Protein AF-B4J1L2-F1 (afdb_monomer_lite)

Foldseek 3Di:
DDDPVVLVVQLVVQLLLQLLLQWAKDWDWDWDFDPDPPDGFIKIWIWIATFDDPVSNVVSNVLSVLLSVLVVVQVVQLVVVVVVVVVVVVVVVVVCVVPVDDDPDPPPDPPSVVSRPVVSNCVSVVVSVVSSVVSNCVNLVVQCVVCVVPDPDSVVSVVVSVVNSVVLSVLVVVLVVDDDDPSVVVNNPGGDDIDTDTDRPPDDDD

Sequence (206 aa):
MIPKFAYILLFLGLSVCHICAHLRPIIEAKVSIIPISLQLSRKLNISVGYEYHQTMLWVAIVNSMLMVFGFWRCQHEADKALHQKHNIGANKKLTAAAAKVKPICQSKTPSSWQLFPLRYFVLCAVPWLTTLLLNLILNYSQLNMVLGHFCTSPWEVLALYGRVQMLYLQRLLASIAAPSSGTFKSIFAAHTGQFTFENNLLVGED

Radius of gyration: 27.54 Å; chains: 1; bounding box: 67×44×87 Å

pLDDT: mean 71.75, std 16.18, range [36.66, 92.94]

Secondary structure (DSSP, 8-state):
---HHHHHHHHHHHHHHHHHHHPEEEEEEEEEEEEETTEEEEEEEEEEEEE--HHHHHHHHHHHHHHHHHHHHHHHHHHHHHHHHHHHHHHHHHHHHHS---------PPPTTTTS-HHHHHHHHHHHHHHHHHHHHHHHHHHHHHHTTT-SSHHHHHHHHHHHHHHHHHHHHHHHHS-SSSHHHHHSSS----EEEEEE------

Organism: Drosophila grimshawi (NCBI:txid7222)

Structure (mmCIF, N/CA/C/O backbone):
data_AF-B4J1L2-F1
#
_entry.id   AF-B4J1L2-F1
#
loop_
_atom_site.group_PDB
_atom_site.id
_atom_site.type_symbol
_atom_site.label_atom_id
_atom_site.label_alt_id
_atom_site.label_comp_id
_atom_site.label_asym_id
_atom_site.label_entity_id
_atom_site.label_seq_id
_atom_site.pdbx_PDB_ins_code
_atom_site.Cartn_x
_atom_site.Cartn_y
_atom_site.Cartn_z
_atom_site.occupancy
_atom_site.B_iso_or_equiv
_atom_site.auth_seq_id
_atom_site.auth_comp_id
_atom_site.auth_asym_id
_atom_site.auth_atom_id
_atom_site.pdbx_PDB_model_num
ATOM 1 N N . MET A 1 1 ? 17.846 -5.212 -15.492 1.00 61.59 1 MET A N 1
ATOM 2 C CA . MET A 1 1 ? 16.507 -5.797 -15.703 1.00 61.59 1 MET A CA 1
ATOM 3 C C . MET A 1 1 ? 16.033 -6.427 -14.404 1.00 61.59 1 MET A C 1
ATOM 5 O O . MET A 1 1 ? 16.780 -7.217 -13.837 1.00 61.59 1 MET A O 1
ATOM 9 N N . ILE A 1 2 ? 14.848 -6.068 -13.911 1.00 71.69 2 ILE A N 1
ATOM 10 C CA . ILE A 1 2 ? 14.252 -6.715 -12.732 1.00 71.69 2 ILE A CA 1
ATOM 11 C C . ILE A 1 2 ? 13.827 -8.147 -13.120 1.00 71.69 2 ILE A C 1
ATOM 13 O O . ILE A 1 2 ? 13.228 -8.324 -14.187 1.00 71.69 2 ILE A O 1
ATOM 17 N N . PRO A 1 3 ? 14.140 -9.186 -12.320 1.00 83.25 3 PRO A N 1
ATOM 18 C CA . PRO A 1 3 ? 13.723 -10.551 -12.628 1.00 83.25 3 PRO A CA 1
ATOM 19 C C . PRO A 1 3 ? 12.195 -10.668 -12.574 1.00 83.25 3 PRO A C 1
ATOM 21 O O . PRO A 1 3 ? 11.549 -10.058 -11.726 1.00 83.25 3 PRO A O 1
ATOM 24 N N . LYS A 1 4 ? 11.602 -11.500 -13.440 1.00 83.94 4 LYS A N 1
ATOM 25 C CA . LYS A 1 4 ? 10.136 -11.693 -13.515 1.00 83.94 4 LYS A CA 1
ATOM 26 C C . LYS A 1 4 ? 9.512 -12.022 -12.150 1.00 83.94 4 LYS A C 1
ATOM 28 O O . LYS A 1 4 ? 8.444 -11.520 -11.824 1.00 83.94 4 LYS A O 1
ATOM 33 N N . PHE A 1 5 ? 10.220 -12.798 -11.330 1.00 86.75 5 PHE A N 1
ATOM 34 C CA . PHE A 1 5 ? 9.801 -13.145 -9.972 1.00 86.75 5 PHE A CA 1
ATOM 35 C C . PHE A 1 5 ? 9.696 -11.932 -9.033 1.00 86.75 5 PHE A C 1
ATOM 37 O O . PHE A 1 5 ? 8.782 -11.862 -8.217 1.00 86.75 5 PHE A O 1
ATOM 44 N N . ALA A 1 6 ? 10.566 -10.930 -9.183 1.00 86.75 6 ALA A N 1
ATOM 45 C CA . ALA A 1 6 ? 10.505 -9.727 -8.358 1.00 86.75 6 ALA A CA 1
ATOM 46 C C . ALA A 1 6 ? 9.255 -8.880 -8.648 1.00 86.75 6 ALA A C 1
ATOM 48 O O . ALA A 1 6 ? 8.746 -8.247 -7.732 1.00 86.75 6 ALA A O 1
ATOM 49 N N . TYR A 1 7 ? 8.698 -8.919 -9.865 1.00 87.00 7 TYR A N 1
ATOM 50 C CA . TYR A 1 7 ? 7.405 -8.279 -10.147 1.00 87.00 7 TYR A CA 1
ATOM 51 C C . TYR A 1 7 ? 6.240 -8.969 -9.440 1.00 87.00 7 TYR A C 1
ATOM 53 O O . TYR A 1 7 ? 5.317 -8.295 -8.992 1.00 87.00 7 TYR A O 1
ATOM 61 N N . ILE A 1 8 ? 6.293 -10.297 -9.310 1.00 88.31 8 ILE A N 1
ATOM 62 C CA . ILE A 1 8 ? 5.281 -11.070 -8.583 1.00 88.31 8 ILE A CA 1
ATOM 63 C C . ILE A 1 8 ? 5.350 -10.734 -7.091 1.00 88.31 8 ILE A C 1
ATOM 65 O O . ILE A 1 8 ? 4.326 -10.434 -6.483 1.00 88.31 8 ILE A O 1
ATOM 69 N N . LEU A 1 9 ? 6.555 -10.709 -6.513 1.00 89.50 9 LEU A N 1
ATOM 70 C CA . LEU A 1 9 ? 6.747 -10.296 -5.120 1.00 89.50 9 LEU A CA 1
ATOM 71 C C . LEU A 1 9 ? 6.319 -8.844 -4.882 1.00 89.50 9 LEU A C 1
ATOM 73 O O . LEU A 1 9 ? 5.662 -8.558 -3.883 1.00 89.50 9 LEU A O 1
ATOM 77 N N . LEU A 1 10 ? 6.644 -7.938 -5.808 1.00 89.12 10 LEU A N 1
ATOM 78 C CA . LEU A 1 10 ? 6.222 -6.541 -5.747 1.00 89.12 10 LEU A CA 1
ATOM 79 C C . LEU A 1 10 ? 4.694 -6.431 -5.781 1.00 89.12 10 LEU A C 1
ATOM 81 O O . LEU A 1 10 ? 4.113 -5.744 -4.949 1.00 89.12 10 LEU A O 1
ATOM 85 N N . PHE A 1 11 ? 4.040 -7.141 -6.700 1.00 91.81 11 PHE A N 1
ATOM 86 C CA . PHE A 1 11 ? 2.584 -7.178 -6.793 1.00 91.81 11 PHE A CA 1
ATOM 87 C C . PHE A 1 11 ? 1.937 -7.683 -5.498 1.00 91.81 11 PHE A C 1
ATOM 89 O O . PHE A 1 11 ? 0.998 -7.061 -4.997 1.00 91.81 11 PHE A O 1
ATOM 96 N N . LEU A 1 12 ? 2.453 -8.782 -4.940 1.00 89.75 12 LEU A N 1
ATOM 97 C CA . LEU A 1 12 ? 1.968 -9.355 -3.685 1.00 89.75 12 LEU A CA 1
ATOM 98 C C . LEU A 1 12 ? 2.134 -8.370 -2.524 1.00 89.75 12 LEU A C 1
ATOM 100 O O . LEU A 1 12 ? 1.169 -8.105 -1.811 1.00 89.75 12 LEU A O 1
ATOM 104 N N . GLY A 1 13 ? 3.322 -7.782 -2.367 1.00 88.94 13 GLY A N 1
ATOM 105 C CA . GLY A 1 13 ? 3.597 -6.810 -1.307 1.00 88.94 13 GLY A CA 1
ATOM 106 C C . GLY A 1 13 ? 2.720 -5.560 -1.405 1.00 88.94 13 GLY A C 1
ATOM 107 O O . GLY A 1 13 ? 2.138 -5.139 -0.404 1.00 88.94 13 GLY A O 1
ATOM 108 N N . LEU A 1 14 ? 2.562 -5.007 -2.612 1.00 90.06 14 LEU A N 1
ATOM 109 C CA . LEU A 1 14 ? 1.689 -3.855 -2.859 1.00 90.06 14 LEU A CA 1
ATOM 110 C C . LEU A 1 14 ? 0.227 -4.184 -2.553 1.00 90.06 14 LEU A C 1
ATOM 112 O O . LEU A 1 14 ? -0.440 -3.400 -1.882 1.00 90.06 14 LEU A O 1
ATOM 116 N N . SER A 1 15 ? -0.249 -5.355 -2.981 1.00 88.88 15 SER A N 1
ATOM 117 C CA . SER A 1 15 ? -1.632 -5.782 -2.749 1.00 88.88 15 SER A CA 1
ATOM 118 C C . SER A 1 15 ? -1.915 -5.960 -1.263 1.00 88.88 15 SER A C 1
ATOM 120 O O . SER A 1 15 ? -2.914 -5.452 -0.766 1.00 88.88 15 SER A O 1
ATOM 122 N N . VAL A 1 16 ? -1.017 -6.623 -0.530 1.00 87.56 16 VAL A N 1
ATOM 123 C CA . VAL A 1 16 ? -1.149 -6.819 0.920 1.00 87.56 16 VAL A CA 1
ATOM 124 C C . VAL A 1 16 ? -1.159 -5.479 1.656 1.00 87.56 16 VAL A C 1
ATOM 126 O O . VAL A 1 16 ? -2.038 -5.242 2.480 1.00 87.56 16 VAL A O 1
ATOM 129 N N . CYS A 1 17 ? -0.233 -4.575 1.326 1.00 87.88 17 CYS A N 1
ATOM 130 C CA . CYS A 1 17 ? -0.178 -3.244 1.928 1.00 87.88 17 CYS A CA 1
ATOM 131 C C . CYS A 1 17 ? -1.463 -2.440 1.660 1.00 87.88 17 CYS A C 1
ATOM 133 O O . CYS A 1 17 ? -2.016 -1.824 2.572 1.00 87.88 17 CYS A O 1
ATOM 135 N N . HIS A 1 18 ? -1.975 -2.498 0.429 1.00 89.31 18 HIS A N 1
ATOM 136 C CA . HIS A 1 18 ? -3.181 -1.776 0.024 1.00 89.31 18 HIS A CA 1
ATOM 137 C C . HIS A 1 18 ? -4.449 -2.344 0.681 1.00 89.31 18 HIS A C 1
ATOM 139 O O . HIS A 1 18 ? -5.277 -1.581 1.176 1.00 89.31 18 HIS A O 1
ATOM 145 N N . ILE A 1 19 ? -4.552 -3.673 0.818 1.00 87.06 19 ILE A N 1
ATOM 146 C CA . ILE A 1 19 ? -5.618 -4.325 1.599 1.00 87.06 19 ILE A CA 1
ATOM 147 C C . ILE A 1 19 ? -5.579 -3.851 3.056 1.00 87.06 19 ILE A C 1
ATOM 149 O O . ILE A 1 19 ? -6.621 -3.491 3.601 1.00 87.06 19 ILE A O 1
ATOM 153 N N . CYS A 1 20 ? -4.397 -3.802 3.679 1.00 83.69 20 CYS A N 1
ATOM 154 C CA . CYS A 1 20 ? -4.262 -3.345 5.064 1.00 83.69 20 CYS A CA 1
ATOM 155 C C . CYS A 1 20 ? -4.707 -1.889 5.259 1.00 83.69 20 CYS A C 1
ATOM 157 O O . CYS A 1 20 ? -5.266 -1.554 6.302 1.00 83.69 20 CYS A O 1
ATOM 159 N N . ALA A 1 21 ? -4.490 -1.028 4.261 1.00 85.94 21 ALA A N 1
ATOM 160 C CA . ALA A 1 21 ? -4.957 0.354 4.303 1.00 85.94 21 ALA A CA 1
ATOM 161 C C . ALA A 1 21 ? -6.483 0.470 4.166 1.00 85.94 21 ALA A C 1
ATOM 163 O O . ALA A 1 21 ? -7.060 1.397 4.725 1.00 85.94 21 ALA A O 1
ATOM 164 N N . HIS A 1 22 ? -7.136 -0.454 3.456 1.00 85.38 22 HIS A N 1
ATOM 165 C CA . HIS A 1 22 ? -8.587 -0.457 3.242 1.00 85.38 22 HIS A CA 1
ATOM 166 C C . HIS A 1 22 ? -9.410 -1.025 4.401 1.00 85.38 22 HIS A C 1
ATOM 168 O O . HIS A 1 22 ? -10.622 -0.806 4.431 1.00 85.38 22 HIS A O 1
ATOM 174 N N . LEU A 1 23 ? -8.779 -1.736 5.338 1.00 82.31 23 LEU A N 1
ATOM 175 C CA . LEU A 1 23 ? -9.462 -2.309 6.496 1.00 82.31 23 LEU A CA 1
ATOM 176 C C . LEU A 1 23 ? -10.122 -1.217 7.324 1.00 82.31 23 LEU A C 1
ATOM 178 O O . LEU A 1 23 ? -9.449 -0.359 7.896 1.00 82.31 23 LEU A O 1
ATOM 182 N N . ARG A 1 24 ? -11.448 -1.289 7.417 1.00 80.69 24 ARG A N 1
ATOM 183 C CA . ARG A 1 24 ? -12.220 -0.376 8.251 1.00 80.69 24 ARG A CA 1
ATOM 184 C C . ARG A 1 24 ? -12.216 -0.891 9.685 1.00 80.69 24 ARG A C 1
ATOM 186 O O . ARG A 1 24 ? -12.705 -2.002 9.907 1.00 80.69 24 ARG A O 1
ATOM 193 N N . PRO A 1 25 ? -11.683 -0.131 10.655 1.00 75.50 25 PRO A N 1
ATOM 194 C CA . PRO A 1 25 ? -11.785 -0.517 12.050 1.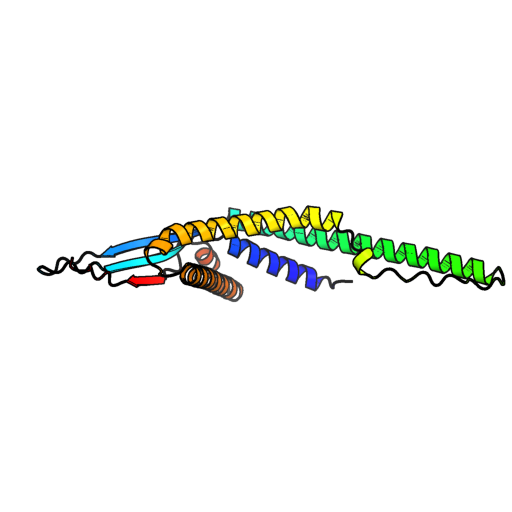00 75.50 25 PRO A CA 1
ATOM 195 C C . PRO A 1 25 ? -13.250 -0.414 12.497 1.00 75.50 25 PRO A C 1
ATOM 197 O O . PRO A 1 25 ? -13.885 0.628 12.331 1.00 75.50 25 PRO A O 1
ATOM 200 N N . ILE A 1 26 ? -13.782 -1.489 13.075 1.00 74.44 26 ILE A N 1
ATOM 201 C CA . ILE A 1 26 ? -15.066 -1.477 13.785 1.00 74.44 26 ILE A CA 1
ATOM 202 C C . ILE A 1 26 ? -14.760 -1.360 15.271 1.00 74.44 26 ILE A C 1
ATOM 204 O O . ILE A 1 26 ? -13.876 -2.043 15.782 1.00 74.44 26 ILE A O 1
ATOM 208 N N . ILE A 1 27 ? -15.501 -0.513 15.976 1.00 71.00 27 ILE A N 1
ATOM 209 C CA . ILE A 1 27 ? -15.372 -0.364 17.422 1.00 71.00 27 ILE A CA 1
ATOM 210 C C . ILE A 1 27 ? -16.715 -0.727 18.040 1.00 71.00 27 ILE A C 1
ATOM 212 O O . ILE A 1 27 ? -17.706 -0.023 17.865 1.00 71.00 27 ILE A O 1
ATOM 216 N N . GLU A 1 28 ? -16.745 -1.841 18.756 1.00 69.19 28 GLU A N 1
ATOM 217 C CA . GLU A 1 28 ? -17.896 -2.299 19.522 1.00 69.19 28 GLU A CA 1
ATOM 218 C C . GLU A 1 28 ? -17.661 -1.964 20.997 1.00 69.19 28 GLU A C 1
ATOM 220 O O . GLU A 1 28 ? -16.870 -2.611 21.681 1.00 69.19 28 GLU A O 1
ATOM 225 N N . ALA A 1 29 ? -18.334 -0.939 21.511 1.00 64.00 29 ALA A N 1
ATOM 226 C CA . ALA A 1 29 ? -18.302 -0.624 22.935 1.00 64.00 29 ALA A CA 1
ATOM 227 C C . ALA A 1 29 ? -19.381 -1.434 23.669 1.00 64.00 29 ALA A C 1
ATOM 229 O O . ALA A 1 29 ? -20.576 -1.187 23.505 1.00 64.00 29 ALA A O 1
ATOM 230 N N . LYS A 1 30 ? -18.970 -2.397 24.498 1.00 61.97 30 LYS A N 1
ATOM 231 C CA . LYS A 1 30 ? -19.862 -3.119 25.413 1.00 61.97 30 LYS A CA 1
ATOM 232 C C . LYS A 1 30 ? -19.737 -2.507 26.805 1.00 61.97 30 LYS A C 1
ATOM 234 O O . LYS A 1 30 ? -18.723 -2.668 27.480 1.00 61.97 30 LYS A O 1
ATOM 239 N N . VAL A 1 31 ? -20.769 -1.789 27.237 1.00 58.06 31 VAL A N 1
ATOM 240 C CA . VAL A 1 31 ? -20.849 -1.245 28.600 1.00 58.06 31 VAL A CA 1
ATOM 241 C C . VAL A 1 31 ? -21.502 -2.297 29.492 1.00 58.06 31 VAL A C 1
ATOM 243 O O . VAL A 1 31 ? -22.669 -2.627 29.289 1.00 58.06 31 VAL A O 1
ATOM 246 N N . SER A 1 32 ? -20.783 -2.816 30.489 1.00 54.12 32 SER A N 1
ATOM 247 C CA . SER A 1 32 ? -21.396 -3.627 31.548 1.00 54.12 32 SER A CA 1
ATOM 248 C C . SER A 1 32 ? -21.574 -2.756 32.789 1.00 54.12 32 SER A C 1
ATOM 250 O O . SER A 1 32 ? -20.596 -2.425 33.461 1.00 54.12 32 SER A O 1
ATOM 252 N N . ILE A 1 33 ? -22.815 -2.359 33.077 1.00 53.03 33 ILE A N 1
ATOM 253 C CA . ILE A 1 33 ? -23.164 -1.635 34.304 1.00 53.03 33 ILE A CA 1
ATOM 254 C C . ILE A 1 33 ? -23.573 -2.684 35.334 1.00 53.03 33 ILE A C 1
ATOM 256 O O . ILE A 1 33 ? -24.616 -3.314 35.177 1.00 53.03 33 ILE A O 1
ATOM 260 N N . ILE A 1 34 ? -22.751 -2.896 36.363 1.00 53.97 34 ILE A N 1
ATOM 261 C CA . ILE A 1 34 ? -23.121 -3.746 37.498 1.00 53.97 34 ILE A CA 1
ATOM 262 C C . ILE A 1 34 ? -23.507 -2.808 38.649 1.00 53.97 34 ILE A C 1
ATOM 264 O O . ILE A 1 34 ? -22.624 -2.157 39.210 1.00 53.97 34 ILE A O 1
ATOM 268 N N . PRO A 1 35 ? -24.800 -2.680 38.992 1.00 44.72 35 PRO A N 1
ATOM 269 C CA . PRO A 1 35 ? -25.227 -1.864 40.118 1.00 44.72 35 PRO A CA 1
ATOM 270 C C . PRO A 1 35 ? -24.934 -2.621 41.419 1.00 44.72 35 PRO A C 1
ATOM 272 O O . PRO A 1 35 ? -25.761 -3.391 41.900 1.00 44.72 35 PRO A O 1
ATOM 275 N N . ILE A 1 36 ? -23.742 -2.435 41.983 1.00 49.97 36 ILE A N 1
ATOM 276 C CA . ILE A 1 36 ? -23.422 -2.894 43.339 1.00 49.97 36 ILE A CA 1
ATOM 277 C C . ILE A 1 36 ? -23.418 -1.650 44.223 1.00 49.97 36 ILE A C 1
ATOM 279 O O . ILE A 1 36 ? -22.600 -0.760 44.026 1.00 49.97 36 ILE A O 1
ATOM 283 N N . SER A 1 37 ? -24.405 -1.571 45.119 1.00 40.38 37 SER A N 1
ATOM 284 C CA . SER A 1 37 ? -24.537 -0.636 46.249 1.00 40.38 37 SER A CA 1
ATOM 285 C C . SER A 1 37 ? -23.597 0.586 46.245 1.00 40.38 37 SER A C 1
ATOM 287 O O . SER A 1 37 ? -22.429 0.478 46.609 1.00 40.38 37 SER A O 1
ATOM 289 N N . LEU A 1 38 ? -24.148 1.757 45.905 1.00 45.84 38 LEU A N 1
ATOM 290 C CA . LEU A 1 38 ? -23.570 3.103 46.095 1.00 45.84 38 LEU A CA 1
ATOM 291 C C . LEU A 1 38 ? -22.243 3.439 45.386 1.00 45.84 38 LEU A C 1
ATOM 293 O O . LEU A 1 38 ? -21.866 4.606 45.391 1.00 45.84 38 LEU A O 1
ATOM 297 N N . GLN A 1 39 ? -21.593 2.503 44.691 1.00 43.69 39 GLN A N 1
ATOM 298 C CA . GLN A 1 39 ? -20.463 2.800 43.806 1.00 43.69 39 GLN A CA 1
ATOM 299 C C . GLN A 1 39 ? -20.756 2.302 42.390 1.00 43.69 39 GLN A C 1
ATOM 301 O O . GLN A 1 39 ? -20.835 1.104 42.116 1.00 43.69 39 GLN A O 1
ATOM 306 N N . LEU A 1 40 ? -20.933 3.242 41.459 1.00 42.75 40 LEU A N 1
ATOM 307 C CA . LEU A 1 40 ? -21.184 2.945 40.053 1.00 42.75 40 LEU A CA 1
ATOM 308 C C . LEU A 1 40 ? -19.875 2.470 39.390 1.00 42.75 40 LEU A C 1
ATOM 310 O O . LEU A 1 40 ? -19.173 3.247 38.749 1.00 42.75 40 LEU A O 1
ATOM 314 N N . SER A 1 41 ? -19.513 1.192 39.546 1.00 42.38 41 SER A N 1
ATOM 315 C CA . SER A 1 41 ? -18.363 0.611 38.838 1.00 42.38 41 SER A CA 1
ATOM 316 C C . SER A 1 41 ? -18.697 0.485 37.347 1.00 42.38 41 SER A C 1
ATOM 318 O O . SER A 1 41 ? -19.353 -0.462 36.901 1.00 42.38 41 SER A O 1
ATOM 320 N N . ARG A 1 42 ? -18.303 1.489 36.557 1.00 46.50 42 ARG A N 1
ATOM 321 C CA . ARG A 1 42 ? -18.523 1.516 35.108 1.00 46.50 42 ARG A CA 1
ATOM 322 C C . ARG A 1 42 ? -17.375 0.783 34.415 1.00 46.50 42 ARG A C 1
ATOM 324 O O . ARG A 1 42 ? -16.308 1.351 34.213 1.00 46.50 42 ARG A O 1
ATOM 331 N N . LYS A 1 43 ? -17.599 -0.476 34.030 1.00 55.22 43 LYS A N 1
ATOM 332 C CA . LYS A 1 43 ? -16.663 -1.234 33.188 1.00 55.22 43 LYS A CA 1
ATOM 333 C C . LYS A 1 43 ? -17.022 -1.029 31.718 1.00 55.22 43 LYS A C 1
ATOM 335 O O . LYS A 1 43 ? -18.082 -1.465 31.259 1.00 55.22 43 LYS A O 1
ATOM 340 N N . LEU A 1 44 ? -16.154 -0.331 30.990 1.00 56.09 44 LEU A N 1
ATOM 341 C CA . LEU A 1 44 ? -16.268 -0.157 29.546 1.00 56.09 44 LEU A CA 1
ATOM 342 C C . LEU A 1 44 ? -15.342 -1.159 28.857 1.00 56.09 44 LEU A C 1
ATOM 344 O O . LEU A 1 44 ? -14.128 -1.004 28.923 1.00 56.09 44 LEU A O 1
AT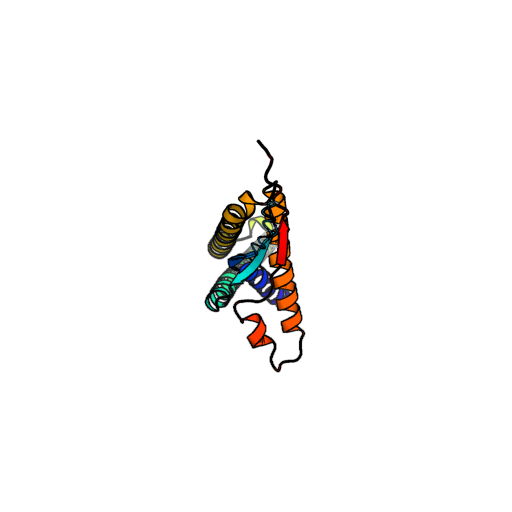OM 348 N N . ASN A 1 45 ? -15.924 -2.155 28.188 1.00 63.09 45 ASN A N 1
ATOM 349 C CA . ASN A 1 45 ? -15.192 -3.096 27.351 1.00 63.09 45 ASN A CA 1
ATOM 350 C C . ASN A 1 45 ? -15.255 -2.613 25.904 1.00 63.09 45 ASN A C 1
ATOM 352 O O . ASN A 1 45 ? -16.260 -2.810 25.215 1.00 63.09 45 ASN A O 1
ATOM 356 N N . ILE A 1 46 ? -14.191 -1.969 25.437 1.00 61.25 46 ILE A N 1
ATOM 357 C CA . ILE A 1 46 ? -14.080 -1.577 24.028 1.00 61.25 46 ILE A CA 1
ATOM 358 C C . ILE A 1 46 ? -13.508 -2.766 23.271 1.00 61.25 46 ILE A C 1
ATOM 360 O O . ILE A 1 46 ? -12.412 -3.207 23.591 1.00 61.25 46 ILE A O 1
ATOM 364 N N . SER A 1 47 ? -14.255 -3.286 22.301 1.00 66.38 47 SER A N 1
ATOM 365 C CA . SER A 1 47 ? -13.847 -4.343 21.379 1.00 66.38 47 SER A CA 1
ATOM 366 C C . SER A 1 47 ? -13.517 -3.730 20.021 1.00 66.38 47 SER A C 1
ATOM 368 O O . SER A 1 47 ? -14.411 -3.293 19.302 1.00 66.38 47 SER A O 1
ATOM 370 N N . VAL A 1 48 ? -12.237 -3.675 19.657 1.00 64.31 48 VAL A N 1
ATOM 371 C CA . VAL A 1 48 ? -11.808 -3.184 18.332 1.00 64.31 48 VAL A CA 1
ATOM 372 C C . VAL A 1 48 ? -11.693 -4.368 17.380 1.00 64.31 48 VAL A C 1
ATOM 374 O O . VAL A 1 48 ? -10.987 -5.311 17.712 1.00 64.31 48 VAL A O 1
ATOM 377 N N . GLY A 1 49 ? -12.372 -4.326 16.234 1.00 68.31 49 GLY A N 1
ATOM 378 C CA . GLY A 1 49 ? -12.348 -5.328 15.162 1.00 68.31 49 GLY A CA 1
ATOM 379 C C . GLY A 1 49 ? -12.159 -4.694 13.778 1.00 68.31 49 GLY A C 1
ATOM 380 O O . GLY A 1 49 ? -11.811 -3.519 13.668 1.00 68.31 49 GLY A O 1
ATOM 381 N N . TYR A 1 50 ? -12.384 -5.464 12.709 1.00 73.12 50 TYR A N 1
ATOM 382 C CA . TYR A 1 50 ? -12.294 -4.985 11.325 1.00 73.12 50 TYR A CA 1
ATOM 383 C C . TYR A 1 50 ? -13.470 -5.473 10.479 1.00 73.12 50 TYR A C 1
ATOM 385 O O . TYR A 1 50 ? -13.864 -6.633 10.584 1.00 73.12 50 TYR A O 1
ATOM 393 N N . GLU A 1 51 ? -13.984 -4.602 9.612 1.00 75.38 51 GLU A N 1
ATOM 394 C CA . GLU A 1 51 ? -14.933 -4.978 8.566 1.00 75.38 51 GLU A CA 1
ATOM 395 C C . GLU A 1 51 ? -14.178 -5.273 7.277 1.00 75.38 51 GLU A C 1
ATOM 397 O O . GLU A 1 51 ? -13.398 -4.444 6.794 1.00 75.38 51 GLU A O 1
ATOM 402 N N . TYR A 1 52 ? -14.433 -6.441 6.695 1.00 73.44 52 TYR A N 1
ATOM 403 C CA . TYR A 1 52 ? -13.896 -6.790 5.391 1.00 73.44 52 TYR A CA 1
ATOM 404 C C . TYR A 1 52 ? -15.003 -6.846 4.345 1.00 73.44 52 TYR A C 1
ATOM 406 O O . TYR A 1 52 ? -15.949 -7.621 4.472 1.00 73.44 52 TYR A O 1
ATOM 414 N N . HIS A 1 53 ? -14.837 -6.084 3.265 1.00 76.75 53 HIS A N 1
ATOM 415 C CA . HIS A 1 53 ? -15.729 -6.131 2.112 1.00 76.75 53 HIS A CA 1
ATOM 416 C C . HIS A 1 53 ? -14.984 -6.669 0.886 1.00 76.75 53 HIS A C 1
ATOM 418 O O . HIS A 1 53 ? -13.872 -6.235 0.589 1.00 76.75 53 HIS A O 1
ATOM 424 N N . GLN A 1 54 ? -15.595 -7.575 0.117 1.00 75.56 54 GLN A N 1
ATOM 425 C CA . GLN A 1 54 ? -14.946 -8.189 -1.058 1.00 75.56 54 GLN A CA 1
ATOM 426 C C . GLN A 1 54 ? -14.497 -7.164 -2.112 1.00 75.56 54 GLN A C 1
ATOM 428 O O . GLN A 1 54 ? -13.515 -7.371 -2.823 1.00 75.56 54 GLN A O 1
ATOM 433 N N . THR A 1 55 ? -15.187 -6.027 -2.194 1.00 81.31 55 THR A N 1
ATOM 434 C CA . THR A 1 55 ? -14.823 -4.912 -3.078 1.00 81.31 55 THR A CA 1
ATOM 435 C C . THR A 1 55 ? -13.458 -4.313 -2.730 1.00 81.31 55 THR A C 1
ATOM 437 O O . THR A 1 55 ? -12.753 -3.869 -3.634 1.00 81.31 55 THR A O 1
ATOM 440 N N . MET A 1 56 ? -13.036 -4.360 -1.461 1.00 80.44 56 MET A N 1
ATOM 441 C CA . MET A 1 56 ? -11.717 -3.885 -1.021 1.00 80.44 56 MET A CA 1
ATOM 442 C C . MET A 1 56 ? -10.587 -4.706 -1.653 1.00 80.44 56 MET A C 1
ATOM 444 O O . MET A 1 56 ? -9.564 -4.144 -2.038 1.00 80.44 56 MET A O 1
ATOM 448 N N . LEU A 1 57 ? -10.790 -6.019 -1.830 1.00 83.19 57 LEU A N 1
ATOM 449 C CA . LEU A 1 57 ? -9.823 -6.894 -2.498 1.00 83.19 57 LEU A CA 1
ATOM 450 C C . LEU A 1 57 ? -9.612 -6.492 -3.949 1.00 83.19 57 LEU A C 1
ATOM 452 O O . LEU A 1 57 ? -8.482 -6.335 -4.402 1.00 83.19 57 LEU A O 1
ATOM 456 N N . TRP A 1 58 ? -10.720 -6.335 -4.672 1.00 85.12 58 TRP A N 1
ATOM 457 C CA . TRP A 1 58 ? -10.697 -6.006 -6.090 1.00 85.12 58 TRP A CA 1
ATOM 458 C C . TRP A 1 58 ? -10.034 -4.657 -6.330 1.00 85.12 58 TRP A C 1
ATOM 460 O O . TRP A 1 58 ? -9.180 -4.546 -7.208 1.00 85.12 58 TRP A O 1
ATOM 470 N N . VAL A 1 59 ? -10.357 -3.658 -5.507 1.00 86.94 59 VAL A N 1
ATOM 471 C CA . VAL A 1 59 ? -9.726 -2.336 -5.569 1.00 86.94 59 VAL A CA 1
ATOM 472 C C . VAL A 1 59 ? -8.219 -2.434 -5.312 1.00 86.94 59 VAL A C 1
ATOM 474 O O . VAL A 1 59 ? -7.435 -1.886 -6.088 1.00 86.94 59 VAL A O 1
ATOM 477 N N . ALA A 1 60 ? -7.793 -3.177 -4.287 1.00 87.25 60 ALA A N 1
ATOM 478 C CA . ALA A 1 60 ? -6.376 -3.358 -3.977 1.00 87.25 60 ALA A CA 1
ATOM 479 C C . ALA A 1 60 ? -5.609 -4.086 -5.095 1.00 87.25 60 ALA A C 1
ATOM 481 O O . ALA A 1 60 ? -4.503 -3.670 -5.454 1.00 87.25 60 ALA A O 1
ATOM 482 N N . ILE A 1 61 ? -6.202 -5.131 -5.683 1.00 88.94 61 ILE A N 1
ATOM 483 C CA . ILE A 1 61 ? -5.624 -5.887 -6.803 1.00 88.94 61 ILE A CA 1
ATOM 484 C C . ILE A 1 61 ? -5.472 -4.988 -8.031 1.00 88.94 61 ILE A C 1
ATOM 486 O O . ILE A 1 61 ? -4.375 -4.893 -8.579 1.00 88.94 61 ILE A O 1
ATOM 490 N N . VAL A 1 62 ? -6.541 -4.301 -8.448 1.00 89.75 62 VAL A N 1
ATOM 491 C CA . VAL A 1 62 ? -6.536 -3.456 -9.654 1.00 89.75 62 VAL A CA 1
ATOM 492 C C . VAL A 1 62 ? -5.527 -2.318 -9.514 1.00 89.75 62 VAL A C 1
ATOM 494 O O . VAL A 1 62 ? -4.711 -2.105 -10.414 1.00 89.75 62 VAL A O 1
ATOM 497 N N . ASN A 1 63 ? -5.513 -1.632 -8.368 1.00 88.94 63 ASN A N 1
ATOM 498 C CA . ASN A 1 63 ? -4.546 -0.566 -8.118 1.00 88.94 63 ASN A CA 1
ATOM 499 C C . ASN A 1 63 ? -3.108 -1.106 -8.122 1.00 88.94 63 ASN A C 1
ATOM 501 O O . ASN A 1 63 ? -2.213 -0.488 -8.704 1.00 88.94 63 ASN A O 1
ATOM 505 N N . SER A 1 64 ? -2.859 -2.257 -7.493 1.00 90.75 64 SER A N 1
ATOM 506 C CA . SER A 1 64 ? -1.511 -2.840 -7.429 1.00 90.75 64 SER A CA 1
ATOM 507 C C . SER A 1 64 ? -1.035 -3.331 -8.798 1.00 90.75 64 SER A C 1
ATOM 509 O O . SER A 1 64 ? 0.132 -3.139 -9.145 1.00 90.75 64 SER A O 1
ATOM 511 N N . MET A 1 65 ? -1.932 -3.881 -9.624 1.00 90.62 65 MET A N 1
ATOM 512 C CA . MET A 1 65 ? -1.642 -4.208 -11.024 1.00 90.62 65 MET A CA 1
ATOM 513 C C . MET A 1 65 ? -1.263 -2.957 -11.820 1.00 90.62 65 MET A C 1
ATOM 515 O O . MET A 1 65 ? -0.283 -2.991 -12.565 1.00 90.62 65 MET A O 1
ATOM 519 N N . LEU A 1 66 ? -1.985 -1.846 -11.638 1.00 91.00 66 LEU A N 1
ATOM 520 C CA . LEU A 1 66 ? -1.685 -0.583 -12.316 1.00 91.00 66 LEU A CA 1
ATOM 521 C C . LEU A 1 66 ? -0.282 -0.072 -11.956 1.00 91.00 66 LEU A C 1
ATOM 523 O O . LEU A 1 66 ? 0.475 0.336 -12.838 1.00 91.00 66 LEU A O 1
ATOM 527 N N . MET A 1 67 ? 0.103 -0.152 -10.681 1.00 89.12 67 MET A N 1
ATOM 528 C CA . MET A 1 67 ? 1.433 0.263 -10.229 1.00 89.12 67 MET A CA 1
ATOM 529 C C . MET A 1 67 ? 2.545 -0.622 -10.813 1.00 89.12 67 MET A C 1
ATOM 531 O O . MET A 1 67 ? 3.553 -0.107 -11.303 1.00 89.12 67 MET A O 1
ATOM 535 N N . VAL A 1 68 ? 2.346 -1.943 -10.834 1.00 90.44 68 VAL A N 1
ATOM 536 C CA . VAL A 1 68 ? 3.281 -2.902 -11.452 1.00 90.44 68 VAL A CA 1
ATOM 537 C C . VAL A 1 68 ? 3.401 -2.665 -12.958 1.00 90.44 68 VAL A C 1
ATOM 539 O O . VAL A 1 68 ? 4.512 -2.669 -13.493 1.00 90.44 68 VAL A O 1
ATOM 542 N N . PHE A 1 69 ? 2.287 -2.387 -13.636 1.00 88.00 69 PHE A N 1
ATOM 543 C CA . PHE A 1 69 ? 2.277 -2.014 -15.049 1.00 88.00 69 PHE A CA 1
ATOM 544 C C . PHE A 1 69 ? 3.055 -0.716 -15.301 1.00 88.00 69 PHE A C 1
ATOM 546 O O . PHE A 1 69 ? 3.838 -0.639 -16.249 1.00 88.00 69 PHE A O 1
ATOM 553 N N . GLY A 1 70 ? 2.909 0.277 -14.420 1.00 86.69 70 GLY A N 1
ATOM 554 C CA . GLY A 1 70 ? 3.704 1.504 -14.440 1.00 86.69 70 GLY A CA 1
ATOM 555 C C . GLY A 1 70 ? 5.204 1.228 -14.339 1.00 86.69 70 GLY A C 1
ATOM 556 O O . GLY A 1 70 ? 5.970 1.689 -15.185 1.00 86.69 70 GLY A O 1
ATOM 557 N N . PHE A 1 71 ? 5.625 0.416 -13.364 1.00 86.56 71 PHE A N 1
ATOM 558 C CA . PHE A 1 71 ? 7.025 -0.002 -13.217 1.00 86.56 71 PHE A CA 1
ATOM 559 C C . PHE A 1 71 ? 7.550 -0.745 -14.446 1.00 86.56 71 PHE A C 1
ATOM 561 O O . PHE A 1 71 ? 8.651 -0.454 -14.919 1.00 86.56 71 PHE A O 1
ATOM 568 N N . TRP A 1 72 ? 6.772 -1.689 -14.977 1.00 87.56 72 TRP A N 1
ATOM 569 C CA . TRP A 1 72 ? 7.135 -2.437 -16.177 1.00 87.56 72 TRP A CA 1
ATOM 570 C C . TRP A 1 72 ? 7.322 -1.510 -17.381 1.00 87.56 72 TRP A C 1
ATOM 572 O O . TRP A 1 72 ? 8.355 -1.567 -18.051 1.00 87.56 72 TRP A O 1
ATOM 582 N N . ARG A 1 73 ? 6.376 -0.594 -17.613 1.00 85.31 73 ARG A N 1
ATOM 583 C CA . ARG A 1 73 ? 6.451 0.384 -18.703 1.00 85.31 73 ARG A CA 1
ATOM 584 C C . ARG A 1 73 ? 7.653 1.316 -18.548 1.00 85.31 73 ARG A C 1
ATOM 586 O O . ARG A 1 73 ? 8.319 1.613 -19.538 1.00 85.31 73 ARG A O 1
ATOM 593 N N . CYS A 1 74 ? 7.962 1.749 -17.326 1.00 84.88 74 CYS A N 1
ATOM 594 C CA . CYS A 1 74 ? 9.135 2.577 -17.068 1.00 84.88 74 CYS A CA 1
ATOM 595 C C . CYS A 1 74 ? 10.444 1.849 -17.358 1.00 84.88 74 CYS A C 1
ATOM 597 O O . CYS A 1 74 ? 11.338 2.441 -17.963 1.00 84.88 74 CYS A O 1
ATOM 599 N N . GLN A 1 75 ? 10.546 0.576 -16.972 1.00 82.94 75 GLN A N 1
ATOM 600 C CA . GLN A 1 75 ? 11.722 -0.226 -17.290 1.00 82.94 75 GLN A CA 1
ATOM 601 C C . GLN A 1 75 ? 11.852 -0.442 -18.803 1.00 82.94 75 GLN A C 1
ATOM 603 O O . GLN A 1 75 ? 12.935 -0.258 -19.346 1.00 82.94 75 GLN A O 1
ATOM 608 N N . HIS A 1 76 ? 10.754 -0.756 -19.494 1.00 83.88 76 HIS A N 1
ATOM 609 C CA . HIS A 1 76 ? 10.760 -0.985 -20.943 1.00 83.88 76 HIS A CA 1
ATOM 610 C C . HIS A 1 76 ? 11.252 0.233 -21.734 1.00 83.88 76 HIS A C 1
ATOM 612 O O . HIS A 1 76 ? 12.057 0.114 -22.653 1.00 83.88 76 HIS A O 1
ATOM 618 N N . GLU A 1 77 ? 10.796 1.427 -21.364 1.00 83.06 77 GLU A N 1
ATOM 619 C CA . GLU A 1 77 ? 11.237 2.673 -21.995 1.00 83.06 77 GLU A CA 1
ATOM 620 C C . GLU A 1 77 ? 12.690 3.032 -21.628 1.00 83.06 77 GLU A C 1
ATOM 622 O O . GLU A 1 77 ? 13.438 3.505 -22.486 1.00 83.06 77 GLU A O 1
ATOM 627 N N . ALA A 1 78 ? 13.130 2.750 -20.395 1.00 80.19 78 ALA A N 1
ATOM 628 C CA . ALA A 1 78 ? 14.532 2.912 -20.006 1.00 80.19 78 ALA A CA 1
ATOM 629 C C . ALA A 1 78 ? 15.459 1.969 -20.801 1.00 80.19 78 ALA A C 1
ATOM 631 O O . ALA A 1 78 ? 16.509 2.403 -21.284 1.00 80.19 78 ALA A O 1
ATOM 632 N N . ASP A 1 79 ? 15.040 0.717 -21.005 1.00 80.19 79 ASP A N 1
ATOM 633 C CA . ASP A 1 79 ? 15.767 -0.281 -21.795 1.00 80.19 79 ASP A CA 1
ATOM 634 C C . ASP A 1 79 ? 15.849 0.154 -23.275 1.00 80.19 79 ASP A C 1
ATOM 636 O O . ASP A 1 79 ? 16.936 0.165 -23.861 1.00 80.19 79 ASP A O 1
ATOM 640 N N . LYS A 1 80 ? 14.744 0.631 -23.874 1.00 81.31 80 LYS A N 1
ATOM 6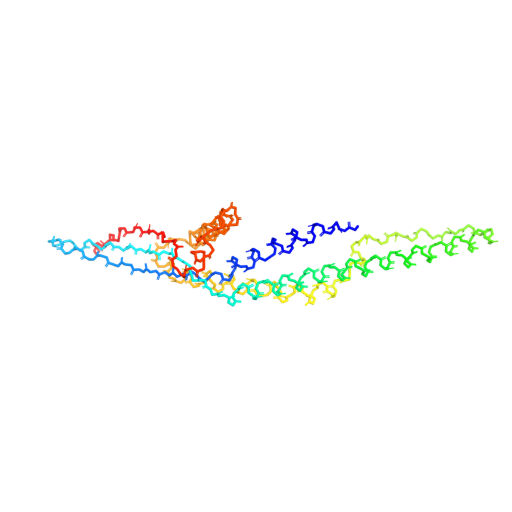41 C CA . LYS A 1 80 ? 14.750 1.208 -25.237 1.00 81.31 80 LYS A CA 1
ATOM 642 C C . LYS A 1 80 ? 15.711 2.388 -25.369 1.00 81.31 80 LYS A C 1
ATOM 644 O O . LYS A 1 80 ? 16.484 2.451 -26.327 1.00 81.31 80 LYS A O 1
ATOM 649 N N . ALA A 1 81 ? 15.678 3.321 -24.419 1.00 77.94 81 ALA A N 1
ATOM 650 C CA . ALA A 1 81 ? 16.529 4.505 -24.451 1.00 77.94 81 ALA A CA 1
ATOM 651 C C . ALA A 1 81 ? 18.019 4.148 -24.297 1.00 77.94 81 ALA A C 1
ATOM 653 O O . ALA A 1 81 ? 18.881 4.793 -24.905 1.00 77.94 81 ALA A O 1
ATOM 654 N N . LEU A 1 82 ? 18.334 3.093 -23.539 1.00 77.19 82 LEU A N 1
ATOM 655 C CA . LEU A 1 82 ? 19.686 2.553 -23.419 1.00 77.19 82 LEU A CA 1
ATOM 656 C C . LEU A 1 82 ? 20.159 1.900 -24.728 1.00 77.19 82 LEU A C 1
ATOM 658 O O . LEU A 1 82 ? 21.260 2.209 -25.193 1.00 77.19 82 LEU A O 1
ATOM 662 N N . HIS A 1 83 ? 19.319 1.085 -25.374 1.00 77.69 83 HIS A N 1
ATOM 663 C CA . HIS A 1 83 ? 19.626 0.496 -26.685 1.00 77.69 83 HIS A CA 1
ATOM 664 C C . HIS A 1 83 ? 19.842 1.558 -27.770 1.00 77.69 83 HIS A C 1
ATOM 666 O O . HIS A 1 83 ? 20.802 1.479 -28.540 1.00 77.69 83 HIS A O 1
ATOM 672 N N . GLN A 1 84 ? 19.008 2.599 -27.802 1.00 77.56 84 GLN A N 1
ATOM 673 C CA . GLN A 1 84 ? 19.155 3.697 -28.756 1.00 77.56 84 GLN A CA 1
ATOM 674 C C . GLN A 1 84 ? 20.464 4.472 -28.535 1.00 77.56 84 GLN A C 1
ATOM 676 O O . GLN A 1 84 ? 21.175 4.772 -29.497 1.00 77.56 84 GLN A O 1
ATOM 681 N N . LYS A 1 85 ? 20.838 4.744 -27.276 1.00 72.19 85 LYS A N 1
ATOM 682 C CA . LYS A 1 85 ? 22.125 5.380 -26.942 1.00 72.19 85 LYS A CA 1
ATOM 683 C C . LYS A 1 85 ? 23.322 4.511 -27.322 1.00 72.19 85 LYS A C 1
ATOM 685 O O . LYS A 1 85 ? 24.300 5.046 -27.845 1.00 72.19 85 LYS A O 1
ATOM 690 N N . HIS A 1 86 ? 23.245 3.198 -27.104 1.00 73.31 86 HIS A N 1
ATOM 691 C CA . HIS A 1 86 ? 24.296 2.266 -27.511 1.00 73.31 86 HIS A CA 1
ATOM 692 C C . HIS A 1 86 ? 24.488 2.264 -29.036 1.00 73.31 86 HIS A C 1
ATOM 694 O O . HIS A 1 86 ? 25.617 2.397 -29.505 1.00 73.31 86 HIS A O 1
ATOM 700 N N . ASN A 1 87 ? 23.399 2.228 -29.811 1.00 72.12 87 ASN A N 1
ATOM 701 C CA . ASN A 1 87 ? 23.456 2.261 -31.276 1.00 72.12 87 ASN A CA 1
ATOM 702 C C . ASN A 1 87 ? 24.025 3.586 -31.814 1.00 72.12 87 ASN A C 1
ATOM 704 O O . ASN A 1 87 ? 24.873 3.576 -32.706 1.00 72.12 87 ASN A O 1
ATOM 708 N N . ILE A 1 88 ? 23.631 4.729 -31.239 1.00 73.12 88 ILE A N 1
ATOM 709 C CA . ILE A 1 88 ? 24.194 6.043 -31.602 1.00 73.12 88 ILE A CA 1
ATOM 710 C C . ILE A 1 88 ? 25.687 6.115 -31.245 1.00 73.12 88 ILE A C 1
ATOM 712 O O . ILE A 1 88 ? 26.488 6.621 -32.031 1.00 73.12 88 ILE A O 1
ATOM 716 N N . GLY A 1 89 ? 26.081 5.607 -30.073 1.00 69.69 89 GLY A N 1
ATOM 717 C CA . GLY A 1 89 ? 27.480 5.558 -29.644 1.00 69.69 89 GLY A CA 1
ATOM 718 C C . GLY A 1 89 ? 28.349 4.660 -30.529 1.00 69.69 89 GLY A C 1
ATOM 719 O O . GLY A 1 89 ? 29.468 5.042 -30.870 1.00 69.69 89 GLY A O 1
ATOM 720 N N . ALA A 1 90 ? 27.829 3.501 -30.940 1.00 70.75 90 ALA A N 1
ATOM 721 C CA . ALA A 1 90 ? 28.506 2.575 -31.846 1.00 70.75 90 ALA A CA 1
ATOM 722 C C . ALA A 1 90 ? 28.699 3.183 -33.246 1.00 70.75 90 ALA A C 1
ATOM 724 O O . ALA A 1 90 ? 29.815 3.160 -33.762 1.00 70.75 90 ALA A O 1
ATOM 725 N N . ASN A 1 91 ? 27.665 3.820 -33.812 1.00 67.38 91 ASN A N 1
ATOM 726 C CA . ASN A 1 91 ? 27.777 4.515 -35.100 1.00 67.38 91 ASN A CA 1
ATOM 727 C C . ASN A 1 91 ? 28.783 5.673 -35.051 1.00 67.38 91 ASN A C 1
ATOM 729 O O . ASN A 1 91 ? 29.613 5.796 -35.947 1.00 67.38 91 ASN A O 1
ATOM 733 N N . LYS A 1 92 ? 28.779 6.474 -33.974 1.00 68.50 92 LYS A N 1
ATOM 734 C CA . LYS A 1 92 ? 29.759 7.559 -33.785 1.00 68.50 92 LYS A CA 1
ATOM 735 C C . LYS A 1 92 ? 31.200 7.046 -33.723 1.00 68.50 92 LYS A C 1
ATOM 737 O O . LYS A 1 92 ? 32.091 7.671 -34.298 1.00 68.50 92 LYS A O 1
ATOM 742 N N . LYS A 1 93 ? 31.438 5.913 -33.050 1.00 66.12 93 LYS A N 1
ATOM 743 C CA . LYS A 1 93 ? 32.758 5.260 -33.007 1.00 66.12 93 LYS A CA 1
ATOM 744 C C . LYS A 1 93 ? 33.177 4.728 -34.376 1.00 66.12 93 LYS A C 1
ATOM 746 O O . LYS A 1 93 ? 34.337 4.885 -34.730 1.00 66.12 93 LYS A O 1
ATOM 751 N N . LEU A 1 94 ? 32.250 4.163 -35.152 1.00 66.00 94 LEU A N 1
ATOM 752 C CA . LEU A 1 94 ? 32.524 3.687 -36.510 1.00 66.00 94 LEU A CA 1
ATOM 753 C C . LEU A 1 94 ? 32.930 4.849 -37.436 1.00 66.00 94 LEU A C 1
ATOM 755 O O . LEU A 1 94 ? 33.944 4.768 -38.126 1.00 66.00 94 LEU A O 1
ATOM 759 N N . THR A 1 95 ? 32.212 5.976 -37.375 1.00 61.97 95 THR A N 1
ATOM 760 C CA . THR A 1 95 ? 32.541 7.184 -38.154 1.00 61.97 95 THR A CA 1
ATOM 761 C C . THR A 1 95 ? 33.842 7.858 -37.703 1.00 61.97 95 THR A C 1
ATOM 763 O O . THR A 1 95 ? 34.594 8.350 -38.539 1.00 61.97 95 THR A O 1
ATOM 766 N N . ALA A 1 96 ? 34.150 7.847 -36.401 1.00 60.69 96 ALA A N 1
ATOM 767 C CA . ALA A 1 96 ? 35.400 8.390 -35.853 1.00 60.69 96 ALA A CA 1
ATOM 768 C C . ALA A 1 96 ? 36.601 7.432 -35.978 1.00 60.69 96 ALA A C 1
ATOM 770 O O . ALA A 1 96 ? 37.732 7.837 -35.741 1.00 60.69 96 ALA A O 1
ATOM 771 N N . ALA A 1 97 ? 36.379 6.159 -36.314 1.00 60.84 97 ALA A N 1
ATOM 772 C CA . ALA A 1 97 ? 37.438 5.235 -36.713 1.00 60.84 97 ALA A CA 1
ATOM 773 C C . ALA A 1 97 ? 37.751 5.367 -38.214 1.00 60.84 97 ALA A C 1
ATOM 775 O O . ALA A 1 97 ? 38.905 5.227 -38.614 1.00 60.84 97 ALA A O 1
ATOM 776 N N . ALA A 1 98 ? 36.739 5.681 -39.033 1.00 62.81 98 ALA A N 1
ATOM 777 C CA . ALA A 1 98 ? 36.893 5.948 -40.463 1.00 62.81 98 ALA A CA 1
ATOM 778 C C . ALA A 1 98 ? 37.566 7.304 -40.751 1.00 62.81 98 ALA A C 1
ATOM 780 O O . ALA A 1 98 ? 38.375 7.415 -41.669 1.00 62.81 98 ALA A O 1
ATOM 781 N N . ALA A 1 99 ? 37.288 8.331 -39.945 1.00 61.66 99 ALA A N 1
ATOM 782 C CA . ALA A 1 99 ? 38.026 9.589 -39.958 1.00 61.66 99 ALA A CA 1
ATOM 783 C C . ALA A 1 99 ? 39.059 9.560 -38.822 1.00 61.66 99 ALA A C 1
ATOM 785 O O . ALA A 1 99 ? 38.650 9.512 -37.673 1.00 61.66 99 ALA A O 1
ATOM 786 N N . LYS A 1 100 ? 40.377 9.612 -39.092 1.00 54.62 100 LYS A N 1
ATOM 787 C CA . LYS A 1 100 ? 41.461 9.719 -38.076 1.00 54.62 100 LYS A CA 1
ATOM 788 C C . LYS A 1 100 ? 41.410 11.050 -37.290 1.00 54.62 100 LYS A C 1
ATOM 790 O O . LYS A 1 100 ? 42.386 11.792 -37.222 1.00 54.62 100 LYS A O 1
ATOM 795 N N . VAL A 1 101 ? 40.271 11.393 -36.709 1.00 61.16 101 VAL A N 1
ATOM 796 C CA . VAL A 1 101 ? 40.038 12.631 -35.974 1.00 61.16 101 VAL A CA 1
ATOM 797 C C . VAL A 1 101 ? 39.767 12.245 -34.532 1.00 61.16 101 VAL A C 1
ATOM 799 O O . VAL A 1 101 ? 38.764 11.612 -34.223 1.00 61.16 101 VAL A O 1
ATOM 802 N N . LYS A 1 102 ? 40.698 12.615 -33.649 1.00 50.91 102 LYS A N 1
ATOM 803 C CA . LYS A 1 102 ? 40.640 12.393 -32.200 1.00 50.91 102 LYS A CA 1
ATOM 804 C C . LYS A 1 102 ? 39.346 13.016 -31.647 1.00 50.91 102 LYS A C 1
ATOM 806 O O . LYS A 1 102 ? 39.267 14.244 -31.593 1.00 50.91 102 LYS A O 1
ATOM 811 N N . PRO A 1 103 ? 38.329 12.237 -31.232 1.00 53.50 103 PRO A N 1
ATOM 812 C CA . PRO A 1 103 ? 37.094 12.831 -30.753 1.00 53.50 103 PRO A CA 1
ATOM 813 C C . PRO A 1 103 ? 37.294 13.280 -29.302 1.00 53.50 103 PRO A C 1
ATOM 815 O O . PRO A 1 103 ? 37.269 12.482 -28.365 1.00 53.50 103 PRO A O 1
ATOM 818 N N . ILE A 1 104 ? 37.503 14.583 -29.118 1.00 52.38 104 ILE A N 1
ATOM 819 C CA . ILE A 1 104 ? 37.403 15.256 -27.822 1.00 52.38 104 ILE A CA 1
ATOM 820 C C . ILE A 1 104 ? 35.920 15.532 -27.588 1.00 52.38 104 ILE A C 1
ATOM 822 O O . ILE A 1 104 ? 35.404 16.546 -28.028 1.00 52.38 104 ILE A O 1
ATOM 826 N N . CYS A 1 105 ? 35.222 14.612 -26.930 1.00 45.16 105 CYS A N 1
ATOM 827 C CA . CYS A 1 105 ? 33.989 14.913 -26.201 1.00 45.16 105 CYS A CA 1
ATOM 828 C C . CYS A 1 105 ? 33.711 13.761 -25.232 1.00 45.16 105 CYS A C 1
ATOM 830 O O . CYS A 1 105 ? 32.978 12.821 -25.539 1.00 45.16 105 CYS A O 1
ATOM 832 N N . GLN A 1 106 ? 34.288 13.839 -24.033 1.00 47.88 106 GLN A N 1
ATOM 833 C CA . GLN A 1 106 ? 33.787 13.089 -22.884 1.00 47.88 106 GLN A CA 1
ATOM 834 C C . GLN A 1 106 ? 32.470 13.735 -22.435 1.00 47.88 106 GLN A C 1
ATOM 836 O O . GLN A 1 106 ? 32.426 14.532 -21.500 1.00 47.88 106 GLN A O 1
ATOM 841 N N . SER A 1 107 ? 31.373 13.428 -23.129 1.00 50.69 107 SER A N 1
ATOM 842 C CA . SER A 1 107 ? 30.046 13.720 -22.597 1.00 50.69 107 SER A CA 1
ATOM 843 C C . SER A 1 107 ? 29.831 12.814 -21.388 1.00 50.69 107 SER A C 1
ATOM 845 O O . SER A 1 107 ? 29.782 11.592 -21.550 1.00 50.69 107 SER A O 1
ATOM 847 N N . LYS A 1 108 ? 29.729 13.406 -20.190 1.00 51.41 108 LYS A N 1
ATOM 848 C CA . LYS A 1 108 ? 29.340 12.709 -18.957 1.00 51.41 108 LYS A CA 1
ATOM 849 C C . LYS A 1 108 ? 28.154 11.798 -19.268 1.00 51.41 108 LYS A C 1
ATOM 851 O O . LYS A 1 108 ? 27.099 12.277 -19.683 1.00 51.41 108 LYS A O 1
ATOM 856 N N . THR A 1 109 ? 28.344 10.491 -19.115 1.00 52.91 109 THR A N 1
ATOM 857 C CA . THR A 1 109 ? 27.262 9.511 -19.199 1.00 52.91 109 THR A CA 1
ATOM 858 C C . THR A 1 109 ? 26.179 9.930 -18.208 1.00 52.91 109 THR A C 1
ATOM 860 O O . THR A 1 109 ? 26.473 9.996 -17.012 1.00 52.91 109 THR A O 1
ATOM 863 N N . PRO A 1 110 ? 24.961 10.269 -18.668 1.00 53.44 110 PRO A N 1
ATOM 864 C CA . PRO A 1 110 ? 23.882 10.629 -17.761 1.00 53.44 110 PRO A CA 1
ATOM 865 C C . PRO A 1 110 ? 23.620 9.443 -16.836 1.00 53.44 110 PRO A C 1
ATOM 867 O O . PRO A 1 110 ? 23.601 8.293 -17.286 1.00 53.44 110 PRO A O 1
ATOM 870 N N . SER A 1 111 ? 23.477 9.718 -15.541 1.00 55.62 111 SER A N 1
ATOM 871 C CA . SER A 1 111 ? 23.248 8.681 -14.540 1.00 55.62 111 SER A CA 1
ATOM 872 C C . SER A 1 111 ? 21.968 7.908 -14.873 1.00 55.62 111 SER A C 1
ATOM 874 O O . SER A 1 111 ? 21.015 8.462 -15.423 1.00 55.62 111 SER A O 1
ATOM 876 N N . SER A 1 112 ? 21.943 6.616 -14.535 1.00 54.81 112 SER A N 1
ATOM 877 C CA . SER A 1 112 ? 20.838 5.683 -14.824 1.00 54.81 112 SER A CA 1
ATOM 878 C C . SER A 1 112 ? 19.445 6.214 -14.441 1.00 54.81 112 SER A C 1
ATOM 880 O O . SER A 1 112 ? 18.449 5.800 -15.024 1.00 54.81 112 SER A O 1
ATOM 882 N N . TRP A 1 113 ? 19.375 7.146 -13.488 1.00 54.78 113 TRP A N 1
ATOM 883 C CA . TRP A 1 113 ? 18.146 7.767 -12.997 1.00 54.78 113 TRP A CA 1
ATOM 884 C C . TRP A 1 113 ? 17.574 8.851 -13.921 1.00 54.78 113 TRP A C 1
ATOM 886 O O . TRP A 1 113 ? 16.362 9.035 -13.952 1.00 54.78 113 TRP A O 1
ATOM 896 N N . GLN A 1 114 ? 18.398 9.529 -14.730 1.00 56.97 114 GLN A N 1
ATOM 897 C CA . GLN A 1 114 ? 17.928 10.546 -15.690 1.00 56.97 114 GLN A CA 1
ATOM 898 C C . GLN A 1 114 ? 17.184 9.945 -16.894 1.00 56.97 114 GLN A C 1
ATOM 900 O O . GLN A 1 114 ? 16.526 10.664 -17.640 1.00 56.97 114 GLN A O 1
ATOM 905 N N . LEU A 1 115 ? 17.298 8.631 -17.095 1.00 61.34 115 LEU A N 1
ATOM 906 C CA . LEU A 1 115 ? 16.583 7.878 -18.127 1.00 61.34 115 LEU A CA 1
ATOM 907 C C . LEU A 1 115 ? 15.263 7.283 -17.626 1.00 61.34 115 LEU A C 1
ATOM 909 O O . LEU A 1 115 ? 14.534 6.695 -18.421 1.00 61.34 115 LEU A O 1
ATOM 913 N N . PHE A 1 116 ? 14.951 7.410 -16.333 1.00 68.62 116 PHE A N 1
ATOM 914 C CA . PHE A 1 116 ? 13.718 6.862 -15.791 1.00 68.62 116 PHE A CA 1
ATOM 915 C C . PHE A 1 116 ? 12.535 7.732 -16.239 1.00 68.62 116 PHE A C 1
ATOM 917 O O . PHE A 1 116 ? 12.492 8.922 -15.913 1.00 68.62 116 PHE A O 1
ATOM 924 N N . PRO A 1 117 ? 11.561 7.191 -16.989 1.00 73.62 117 PRO A N 1
ATOM 925 C CA . PRO A 1 117 ? 10.475 7.982 -17.547 1.00 73.62 117 PRO A CA 1
ATOM 926 C C . PRO A 1 117 ? 9.421 8.238 -16.464 1.00 73.62 117 PRO A C 1
ATOM 928 O O . PRO A 1 117 ? 8.368 7.595 -16.398 1.00 73.62 117 PRO A O 1
ATOM 931 N N . LEU A 1 118 ? 9.735 9.212 -15.609 1.00 77.88 118 LEU A N 1
ATOM 932 C CA . LEU A 1 118 ? 8.989 9.579 -14.409 1.00 77.88 118 LEU A CA 1
ATOM 933 C C . LEU A 1 118 ? 7.503 9.833 -14.697 1.00 77.88 118 LEU A C 1
ATOM 935 O O . LEU A 1 118 ? 6.654 9.488 -13.886 1.00 77.88 118 LEU A O 1
ATOM 939 N N . ARG A 1 119 ? 7.174 10.359 -15.883 1.00 80.88 119 ARG A N 1
ATOM 940 C CA . ARG A 1 119 ? 5.793 10.644 -16.297 1.00 80.88 119 ARG A CA 1
ATOM 941 C C . ARG A 1 119 ? 4.886 9.409 -16.253 1.00 80.88 119 ARG A C 1
ATOM 943 O O . ARG A 1 119 ? 3.768 9.511 -15.762 1.00 80.88 119 ARG A O 1
ATOM 950 N N . TYR A 1 120 ? 5.346 8.257 -16.749 1.00 79.06 120 TYR A N 1
ATOM 951 C CA . TYR A 1 120 ? 4.530 7.033 -16.756 1.00 79.06 120 TYR A CA 1
ATOM 952 C C . TYR A 1 120 ? 4.414 6.425 -15.363 1.00 79.06 120 TYR A C 1
ATOM 954 O O . TYR A 1 120 ? 3.345 5.940 -14.996 1.00 79.06 120 TYR A O 1
ATOM 962 N N . PHE A 1 121 ? 5.496 6.504 -14.586 1.00 82.88 121 PHE A N 1
ATOM 963 C CA . PHE A 1 121 ? 5.501 6.050 -13.206 1.00 82.88 121 PHE A CA 1
ATOM 964 C C . PHE A 1 121 ? 4.493 6.841 -12.380 1.00 82.88 121 PHE A C 1
ATOM 966 O O . PHE A 1 121 ? 3.611 6.251 -11.773 1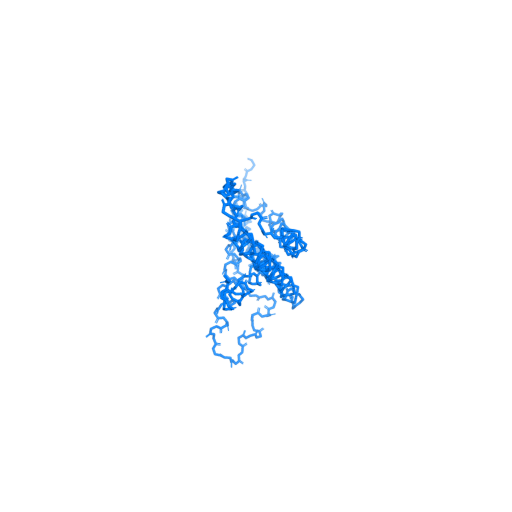.00 82.88 121 PHE A O 1
ATOM 973 N N . VAL A 1 122 ? 4.571 8.173 -12.426 1.00 85.88 122 VAL A N 1
ATOM 974 C CA . VAL A 1 122 ? 3.679 9.070 -11.685 1.00 85.88 122 VAL A CA 1
ATOM 975 C C . VAL A 1 122 ? 2.222 8.833 -12.078 1.00 85.88 122 VAL A C 1
ATOM 977 O O . VAL A 1 122 ? 1.382 8.694 -11.198 1.00 85.88 122 VAL A O 1
ATOM 980 N N . LEU A 1 123 ? 1.916 8.691 -13.371 1.00 87.69 123 LEU A N 1
ATOM 981 C CA . LEU A 1 123 ? 0.543 8.452 -13.829 1.00 87.69 123 LEU A CA 1
ATOM 982 C C . LEU A 1 123 ? -0.072 7.163 -13.250 1.00 87.69 123 LEU A C 1
ATOM 984 O O . LEU A 1 123 ? -1.268 7.121 -12.984 1.00 87.69 123 LEU A O 1
ATOM 988 N N . CYS A 1 124 ? 0.740 6.125 -13.036 1.00 86.69 124 CYS A N 1
ATOM 989 C CA . CYS A 1 124 ? 0.275 4.842 -12.500 1.00 86.69 124 CYS A CA 1
ATOM 990 C C . CYS A 1 124 ? 0.378 4.760 -10.968 1.00 86.69 124 CYS A C 1
ATOM 992 O O . CYS A 1 124 ? -0.432 4.096 -10.326 1.00 86.69 124 CYS A O 1
ATOM 994 N N . ALA A 1 125 ? 1.366 5.432 -10.374 1.00 86.81 125 ALA A N 1
ATOM 995 C CA . ALA A 1 125 ? 1.633 5.410 -8.940 1.00 86.81 125 ALA A CA 1
ATOM 996 C C . ALA A 1 125 ? 0.745 6.389 -8.165 1.00 86.81 125 ALA A C 1
ATOM 998 O O . ALA A 1 125 ? 0.386 6.097 -7.028 1.00 86.81 125 ALA A O 1
ATOM 999 N N . VAL A 1 126 ? 0.363 7.527 -8.756 1.00 89.81 126 VAL A N 1
ATOM 1000 C CA . VAL A 1 126 ? -0.485 8.526 -8.085 1.00 89.81 126 VAL A CA 1
ATOM 1001 C C . VAL A 1 126 ? -1.845 7.945 -7.688 1.00 89.81 126 VAL A C 1
ATOM 1003 O O . VAL A 1 126 ? -2.197 8.091 -6.520 1.00 89.81 126 VAL A O 1
ATOM 1006 N N . PRO A 1 127 ? -2.600 7.239 -8.553 1.00 88.38 127 PRO A N 1
ATOM 1007 C CA . PRO A 1 127 ? -3.859 6.611 -8.143 1.00 88.38 127 PRO A CA 1
ATOM 1008 C C . PRO A 1 127 ? -3.679 5.595 -7.007 1.00 88.38 127 PRO A C 1
ATOM 1010 O O . PRO A 1 127 ? -4.454 5.575 -6.051 1.00 88.38 127 PRO A O 1
ATOM 1013 N N . TRP A 1 128 ? -2.615 4.789 -7.064 1.00 91.69 128 TRP A N 1
ATOM 1014 C CA . TRP A 1 128 ? -2.311 3.818 -6.012 1.00 91.69 128 TRP A CA 1
ATOM 1015 C C . TRP A 1 128 ? -1.988 4.508 -4.681 1.00 91.69 128 TRP A C 1
ATOM 1017 O O . TRP A 1 128 ? -2.567 4.171 -3.652 1.00 91.69 128 TRP A O 1
ATOM 1027 N N . LEU A 1 129 ? -1.114 5.517 -4.702 1.00 91.19 129 LEU A N 1
ATOM 1028 C CA . LEU A 1 129 ? -0.666 6.223 -3.504 1.00 91.19 129 LEU A CA 1
ATOM 1029 C C . LEU A 1 129 ? -1.780 7.078 -2.894 1.00 91.19 129 LEU A C 1
ATOM 1031 O O . LEU A 1 129 ? -1.945 7.096 -1.681 1.00 91.19 129 LEU A O 1
ATOM 1035 N N . THR A 1 130 ? -2.561 7.769 -3.723 1.00 91.19 130 THR A N 1
ATOM 1036 C CA . THR A 1 130 ? -3.683 8.596 -3.254 1.00 91.19 130 THR A CA 1
ATOM 1037 C C . THR A 1 130 ? -4.753 7.746 -2.592 1.00 91.19 130 THR A C 1
ATOM 1039 O O . THR A 1 130 ? -5.179 8.074 -1.489 1.00 91.19 130 THR A O 1
ATOM 1042 N N . THR A 1 131 ? -5.144 6.625 -3.205 1.00 90.75 131 THR A N 1
ATOM 1043 C CA . THR A 1 131 ? -6.105 5.701 -2.590 1.00 90.75 131 THR A CA 1
ATOM 1044 C C . THR A 1 131 ? -5.548 5.087 -1.311 1.00 90.75 131 THR A C 1
ATOM 1046 O O . THR A 1 131 ? -6.257 5.056 -0.309 1.00 90.75 131 THR A O 1
ATOM 1049 N N . LEU A 1 132 ? -4.279 4.670 -1.293 1.00 90.44 132 LEU A N 1
ATOM 1050 C CA . LEU A 1 132 ? -3.635 4.148 -0.088 1.00 90.44 132 LEU A CA 1
ATOM 1051 C C . LEU A 1 132 ? -3.671 5.170 1.059 1.00 90.44 132 LEU A C 1
ATOM 1053 O O . LEU A 1 132 ? -4.170 4.869 2.141 1.00 90.44 132 LEU A O 1
ATOM 1057 N N . LEU A 1 133 ? -3.158 6.380 0.816 1.00 92.94 133 LEU A N 1
ATOM 1058 C CA . LEU A 1 133 ? -3.046 7.427 1.830 1.00 92.94 133 LEU A CA 1
ATOM 1059 C C . LEU A 1 133 ? -4.416 7.897 2.309 1.00 92.94 133 LEU A C 1
ATOM 1061 O O . LEU A 1 133 ? -4.609 8.055 3.509 1.00 92.94 133 LEU A O 1
ATOM 1065 N N . LEU A 1 134 ? -5.372 8.083 1.397 1.00 92.31 134 LEU A N 1
ATOM 1066 C CA . LEU A 1 134 ? -6.714 8.519 1.760 1.00 92.31 134 LEU A CA 1
ATOM 1067 C C . LEU A 1 134 ? -7.393 7.497 2.675 1.00 92.31 134 LEU A C 1
ATOM 1069 O O . LEU A 1 134 ? -7.918 7.880 3.714 1.00 92.31 134 LEU A O 1
ATOM 1073 N N . ASN A 1 135 ? -7.342 6.203 2.340 1.00 90.06 135 ASN A N 1
ATOM 1074 C CA . ASN A 1 135 ? -7.930 5.173 3.199 1.00 90.06 135 ASN A CA 1
ATOM 1075 C C . ASN A 1 135 ? -7.199 5.075 4.542 1.00 90.06 135 ASN A C 1
ATOM 1077 O O . ASN A 1 135 ? -7.855 4.995 5.575 1.00 90.06 135 ASN A O 1
ATOM 1081 N N . LEU A 1 136 ? -5.865 5.162 4.548 1.00 89.25 136 LEU A N 1
ATOM 1082 C CA . LEU A 1 136 ? -5.083 5.148 5.783 1.00 89.25 136 LEU A CA 1
ATOM 1083 C C . LEU A 1 136 ? -5.464 6.314 6.709 1.00 89.25 136 LEU A C 1
ATOM 1085 O O . LEU A 1 136 ? -5.694 6.097 7.896 1.00 89.25 136 LEU A O 1
ATOM 1089 N N . ILE A 1 137 ? -5.563 7.530 6.162 1.00 91.00 137 ILE A N 1
ATOM 1090 C CA . ILE A 1 137 ? -5.929 8.738 6.911 1.00 91.00 137 ILE A CA 1
ATOM 1091 C C . ILE A 1 137 ? -7.369 8.641 7.409 1.00 91.00 137 ILE A C 1
ATOM 1093 O O . ILE A 1 137 ? -7.612 8.907 8.582 1.00 91.00 137 ILE A O 1
ATOM 1097 N N . LEU A 1 138 ? -8.315 8.239 6.557 1.00 91.12 138 LEU A N 1
ATOM 1098 C CA . LEU A 1 138 ? -9.721 8.119 6.941 1.00 91.12 138 LEU A CA 1
ATOM 1099 C C . LEU A 1 138 ? -9.906 7.072 8.044 1.00 91.12 138 LEU A C 1
ATOM 1101 O O . LEU A 1 138 ? -10.476 7.389 9.086 1.00 91.12 138 LEU A O 1
ATOM 1105 N N . ASN A 1 139 ? -9.350 5.873 7.871 1.00 88.88 139 ASN A N 1
ATOM 1106 C CA . ASN A 1 139 ? -9.473 4.788 8.844 1.00 88.88 139 ASN A CA 1
ATOM 1107 C C . ASN A 1 139 ? -8.779 5.126 10.173 1.00 88.88 139 ASN A C 1
ATOM 1109 O O . ASN A 1 139 ? -9.346 4.884 11.240 1.00 88.88 139 ASN A O 1
ATOM 1113 N N . TYR A 1 140 ? -7.597 5.749 10.126 1.00 89.38 140 TYR A N 1
ATOM 1114 C CA . TYR A 1 140 ? -6.931 6.248 11.328 1.00 89.38 140 TYR A CA 1
ATOM 1115 C C . TYR A 1 140 ? -7.736 7.362 12.004 1.00 89.38 140 TYR A C 1
ATOM 1117 O O . TYR A 1 140 ? -7.921 7.326 13.216 1.00 89.38 140 TYR A O 1
ATOM 1125 N N . SER A 1 141 ? -8.248 8.333 11.242 1.00 88.31 141 SER A N 1
ATOM 1126 C CA . SER A 1 141 ? -9.029 9.446 11.792 1.00 88.31 141 SER A CA 1
ATOM 1127 C C . SER A 1 141 ? -10.303 8.958 12.479 1.00 88.31 141 SER A C 1
ATOM 1129 O O . SER A 1 141 ? -10.596 9.403 13.585 1.00 88.31 141 SER A O 1
ATOM 1131 N N . GLN A 1 142 ? -10.998 7.981 11.890 1.00 86.94 142 GLN A N 1
ATOM 1132 C CA . GLN A 1 142 ? -12.183 7.360 12.474 1.00 86.94 142 GLN A CA 1
ATOM 1133 C C . GLN A 1 142 ? -11.845 6.681 13.805 1.00 86.94 142 GLN A C 1
ATOM 1135 O O . GLN A 1 142 ? -12.540 6.883 14.800 1.00 86.94 142 GLN A O 1
ATOM 1140 N N . LEU A 1 143 ? -10.752 5.915 13.844 1.00 84.38 143 LEU A N 1
ATOM 1141 C CA . LEU A 1 143 ? -10.291 5.279 15.073 1.00 84.38 143 LEU A CA 1
ATOM 1142 C C . LEU A 1 143 ? -9.873 6.314 16.128 1.00 84.38 143 LEU A C 1
ATOM 1144 O O . LEU A 1 143 ? -10.229 6.174 17.295 1.00 84.38 143 LEU A O 1
ATOM 1148 N N . ASN A 1 144 ? -9.169 7.370 15.721 1.00 87.06 144 ASN A N 1
ATOM 1149 C CA . ASN A 1 144 ? -8.700 8.438 16.600 1.00 87.06 144 ASN A CA 1
ATOM 1150 C C . ASN A 1 144 ? -9.832 9.302 17.153 1.00 87.06 144 ASN A C 1
ATOM 1152 O O . ASN A 1 144 ? -9.746 9.728 18.297 1.00 87.06 144 ASN A O 1
ATOM 1156 N N . MET A 1 145 ? -10.911 9.523 16.402 1.00 86.56 145 MET A N 1
ATOM 1157 C CA . MET A 1 145 ? -12.094 10.201 16.936 1.00 86.56 145 MET A CA 1
ATOM 1158 C C . MET A 1 145 ? -12.744 9.401 18.066 1.00 86.56 145 MET A C 1
ATOM 1160 O O . MET A 1 145 ? -13.165 9.980 19.058 1.00 86.56 145 MET A O 1
ATOM 1164 N N . VAL A 1 146 ? -12.812 8.074 17.943 1.00 81.94 146 VAL A N 1
ATOM 1165 C CA . VAL A 1 146 ? -13.481 7.239 18.949 1.00 81.94 146 VAL A CA 1
ATOM 1166 C C . VAL A 1 146 ? -12.572 6.956 20.145 1.00 81.94 146 VAL A C 1
ATOM 1168 O O . VAL A 1 146 ? -12.997 7.089 21.290 1.00 81.94 146 VAL A O 1
ATOM 1171 N N . LEU A 1 147 ? -11.316 6.581 19.899 1.00 80.25 147 LEU A N 1
ATOM 1172 C CA . LEU A 1 147 ? -10.361 6.254 20.958 1.00 80.25 147 LEU A CA 1
ATOM 1173 C C . LEU A 1 147 ? -9.663 7.466 21.558 1.00 80.25 147 LEU A C 1
ATOM 1175 O O . LEU A 1 147 ? -9.154 7.357 22.667 1.00 80.25 147 LEU A O 1
ATOM 1179 N N . GLY A 1 148 ? -9.675 8.622 20.895 1.00 79.44 148 GLY A N 1
ATOM 1180 C CA . GLY A 1 148 ? -9.132 9.860 21.455 1.00 79.44 148 GLY A CA 1
ATOM 1181 C C . GLY A 1 148 ? -9.824 10.291 22.752 1.00 79.44 148 GLY A C 1
ATOM 1182 O O . GLY A 1 148 ? -9.244 11.036 23.528 1.00 79.44 148 GLY A O 1
ATOM 1183 N N . HIS A 1 149 ? -11.030 9.782 23.024 1.00 78.00 149 HIS A N 1
ATOM 1184 C CA . HIS A 1 149 ? -11.724 9.978 24.298 1.00 78.00 149 HIS A CA 1
ATOM 1185 C C . HIS A 1 149 ? -11.227 9.063 25.431 1.00 78.00 149 HIS A C 1
ATOM 1187 O O . HIS A 1 149 ? -11.520 9.331 26.593 1.00 78.00 149 HIS A O 1
ATOM 1193 N N . PHE A 1 150 ? -10.514 7.980 25.110 1.00 73.25 150 PHE A N 1
ATOM 1194 C CA . PHE A 1 150 ? -10.088 6.951 26.069 1.00 73.25 150 PHE A CA 1
ATOM 1195 C C . PHE A 1 150 ? -8.568 6.842 26.211 1.00 73.25 150 PHE A C 1
ATOM 1197 O O . PHE A 1 150 ? -8.086 6.448 27.271 1.00 73.25 150 PHE A O 1
ATOM 1204 N N . CYS A 1 151 ? -7.823 7.159 25.154 1.00 75.62 151 CYS A N 1
ATOM 1205 C CA . CYS A 1 151 ? -6.367 7.171 25.132 1.00 75.62 151 CYS A CA 1
ATOM 1206 C C . CYS A 1 151 ? -5.832 8.538 25.565 1.00 75.62 151 CYS A C 1
ATOM 1208 O O . CYS A 1 151 ? -6.439 9.572 25.290 1.00 75.62 151 CYS A O 1
ATOM 1210 N N . THR A 1 152 ? -4.663 8.550 26.201 1.00 76.25 152 THR A N 1
ATOM 1211 C CA . THR A 1 152 ? -4.035 9.794 26.673 1.00 76.25 152 THR A CA 1
ATOM 1212 C C . THR A 1 152 ? -3.285 10.519 25.560 1.00 76.25 152 THR A C 1
ATOM 1214 O O . THR A 1 152 ? -3.110 11.736 25.620 1.00 76.25 152 THR A O 1
ATOM 1217 N N . SER A 1 153 ? -2.854 9.791 24.522 1.00 84.88 153 SER A N 1
ATOM 1218 C CA . SER A 1 153 ? -2.123 10.370 23.396 1.00 84.88 153 SER A CA 1
ATOM 1219 C C . SER A 1 153 ? -2.523 9.774 22.036 1.00 84.88 153 SER A C 1
ATOM 1221 O O . SER A 1 153 ? -2.841 8.586 21.943 1.00 84.88 153 SER A O 1
ATOM 1223 N N . PRO A 1 154 ? -2.430 10.550 20.935 1.00 84.06 154 PRO A N 1
ATOM 1224 C CA . PRO A 1 154 ? -2.662 10.041 19.576 1.00 84.06 154 PRO A CA 1
ATOM 1225 C C . PRO A 1 154 ? -1.704 8.907 19.177 1.00 84.06 154 PRO A C 1
ATOM 1227 O O . PRO A 1 154 ? -2.030 8.063 18.346 1.00 84.06 154 PRO A O 1
ATOM 1230 N N . TRP A 1 155 ? -0.516 8.855 19.784 1.00 87.38 155 TRP A N 1
ATOM 1231 C CA . TRP A 1 155 ? 0.464 7.800 19.536 1.00 87.38 155 TRP A CA 1
ATOM 1232 C C . TRP A 1 155 ? 0.005 6.436 20.055 1.00 87.38 155 TRP A C 1
ATOM 1234 O O . TRP A 1 155 ? 0.281 5.428 19.407 1.00 87.38 155 TRP A O 1
ATOM 1244 N N . GLU A 1 156 ? -0.735 6.388 21.167 1.00 82.94 156 GLU A N 1
ATOM 1245 C CA . GLU A 1 156 ? -1.352 5.149 21.664 1.00 82.94 156 GLU A CA 1
ATOM 1246 C C . GLU A 1 156 ? -2.393 4.620 20.675 1.00 82.94 156 GLU A C 1
ATOM 1248 O O . GLU A 1 156 ? -2.411 3.427 20.364 1.00 82.94 156 GLU A O 1
ATOM 1253 N N . VAL A 1 157 ? -3.207 5.519 20.115 1.00 83.38 157 VAL A N 1
ATOM 1254 C CA . VAL A 1 157 ? -4.187 5.179 19.076 1.00 83.38 157 VAL A CA 1
ATOM 1255 C C . VAL A 1 157 ? -3.480 4.656 17.827 1.00 83.38 157 VAL A C 1
ATOM 1257 O O . VAL A 1 157 ? -3.888 3.634 17.274 1.00 83.38 157 VAL A O 1
ATOM 1260 N N . LEU A 1 158 ? -2.399 5.309 17.392 1.00 87.56 158 LEU A N 1
ATOM 1261 C CA . LEU A 1 158 ? -1.619 4.868 16.236 1.00 87.56 158 LEU A CA 1
ATOM 1262 C C . LEU A 1 158 ? -0.960 3.503 16.474 1.00 87.56 158 LEU A C 1
ATOM 1264 O O . LEU A 1 158 ? -0.975 2.648 15.587 1.00 87.56 158 LEU A O 1
ATOM 1268 N N . ALA A 1 159 ? -0.414 3.271 17.668 1.00 85.69 159 ALA A N 1
ATOM 1269 C CA . ALA A 1 159 ? 0.160 1.983 18.043 1.00 85.69 159 ALA A CA 1
ATOM 1270 C C . ALA A 1 159 ? -0.906 0.877 18.042 1.00 85.69 159 ALA A C 1
ATOM 1272 O O . ALA A 1 159 ? -0.660 -0.221 17.533 1.00 85.69 159 ALA A O 1
ATOM 1273 N N . LEU A 1 160 ? -2.109 1.169 18.547 1.00 81.69 160 LEU A N 1
ATOM 1274 C CA . LEU A 1 160 ? -3.228 0.233 18.509 1.00 81.69 160 LEU A CA 1
ATOM 1275 C C . LEU A 1 160 ? -3.694 -0.031 17.073 1.00 81.69 160 LEU A C 1
ATOM 1277 O O . LEU A 1 160 ? -3.897 -1.188 16.708 1.00 81.69 160 LEU A O 1
ATOM 1281 N N . TYR A 1 161 ? -3.782 1.006 16.239 1.00 84.06 161 TYR A N 1
ATOM 1282 C CA . TYR A 1 161 ? -4.090 0.876 14.815 1.00 84.06 161 TYR A CA 1
ATOM 1283 C C . TYR A 1 161 ? -3.098 -0.054 14.107 1.00 84.06 161 TYR A C 1
ATOM 1285 O O . TYR A 1 161 ? -3.499 -1.024 13.460 1.00 84.06 161 TYR A O 1
ATOM 1293 N N . GLY A 1 162 ? -1.796 0.177 14.302 1.00 83.56 162 GLY A N 1
ATOM 1294 C CA . GLY A 1 162 ? -0.741 -0.674 13.756 1.00 83.56 162 GLY A CA 1
ATOM 1295 C C . GLY A 1 162 ? -0.829 -2.115 14.267 1.00 83.56 162 GLY A C 1
ATOM 1296 O O . GLY A 1 162 ? -0.690 -3.060 13.490 1.00 83.56 162 GLY A O 1
ATOM 1297 N N . ARG A 1 163 ? -1.137 -2.314 15.555 1.00 82.56 163 ARG A N 1
ATOM 1298 C CA . ARG A 1 163 ? -1.317 -3.653 16.139 1.00 82.56 163 ARG A CA 1
ATOM 1299 C C . ARG A 1 163 ? -2.500 -4.399 15.520 1.00 82.56 163 ARG A C 1
ATOM 1301 O O . ARG A 1 163 ? -2.377 -5.591 15.236 1.00 82.56 163 ARG A O 1
ATOM 1308 N N . VAL A 1 164 ? -3.617 -3.713 15.284 1.00 78.69 164 VAL A N 1
ATOM 1309 C CA . VAL A 1 164 ? -4.797 -4.284 14.615 1.00 78.69 164 VAL A CA 1
ATOM 1310 C C . VAL A 1 164 ? -4.454 -4.695 13.182 1.00 78.69 164 VAL A C 1
ATOM 1312 O O . VAL A 1 164 ? -4.739 -5.829 12.789 1.00 78.69 164 VAL A O 1
ATOM 1315 N N . GLN A 1 165 ? -3.765 -3.833 12.428 1.00 82.75 165 GLN A N 1
ATOM 1316 C CA . GLN A 1 165 ? -3.309 -4.158 11.072 1.00 82.75 165 GLN A CA 1
ATOM 1317 C C . GLN A 1 165 ? -2.362 -5.368 11.048 1.00 82.75 165 GLN A C 1
ATOM 1319 O O . GLN A 1 165 ? -2.496 -6.246 10.192 1.00 82.75 165 GLN A O 1
ATOM 1324 N N . MET A 1 166 ? -1.436 -5.460 12.005 1.00 81.88 166 MET A N 1
ATOM 1325 C CA . MET A 1 166 ? -0.506 -6.589 12.103 1.00 81.88 166 MET A CA 1
ATOM 1326 C C . MET A 1 166 ? -1.207 -7.903 12.451 1.00 81.88 166 MET A C 1
ATOM 1328 O O . MET A 1 166 ? -0.870 -8.933 11.867 1.00 81.88 166 MET A O 1
ATOM 1332 N N . LEU A 1 167 ? -2.202 -7.894 13.345 1.00 79.31 167 LEU A N 1
ATOM 1333 C CA . LEU A 1 167 ? -2.989 -9.100 13.623 1.00 79.31 167 LEU A CA 1
ATOM 1334 C C . LEU A 1 167 ? -3.770 -9.575 12.402 1.00 79.31 167 LEU A C 1
ATOM 1336 O O . LEU A 1 167 ? -3.830 -10.779 12.143 1.00 79.31 167 LEU A O 1
ATOM 1340 N N . TYR A 1 168 ? -4.358 -8.646 11.648 1.00 77.25 168 TYR A N 1
ATOM 1341 C CA . TYR A 1 168 ? -5.015 -8.992 10.395 1.00 77.25 168 TYR A CA 1
ATOM 1342 C C . TYR A 1 168 ? -4.023 -9.636 9.421 1.00 77.25 168 TYR A C 1
ATOM 1344 O O . TYR A 1 168 ? -4.296 -10.706 8.877 1.00 77.25 168 TYR A O 1
ATOM 1352 N N . LEU A 1 169 ? -2.843 -9.033 9.252 1.00 79.75 169 LEU A N 1
ATOM 1353 C CA . LEU A 1 169 ? -1.806 -9.557 8.370 1.00 79.75 169 LEU A CA 1
ATOM 1354 C C . LEU A 1 169 ? -1.354 -10.962 8.788 1.00 79.75 169 LEU A C 1
ATOM 1356 O O . LEU A 1 169 ? -1.238 -11.847 7.941 1.00 79.75 169 LEU A O 1
ATOM 1360 N N . GLN A 1 170 ? -1.146 -11.192 10.085 1.00 81.31 170 GLN A N 1
ATOM 1361 C CA . GLN A 1 170 ? -0.805 -12.513 10.616 1.00 81.31 170 GLN A CA 1
ATOM 1362 C C . GLN A 1 170 ? -1.877 -13.553 10.280 1.00 81.31 170 GLN A C 1
ATOM 1364 O O . GLN A 1 170 ? -1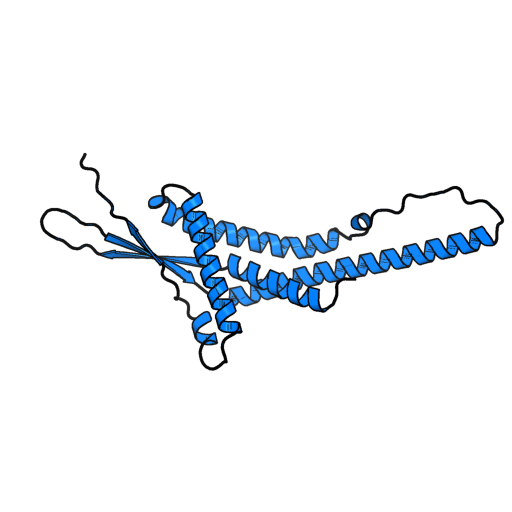.542 -14.657 9.854 1.00 81.31 170 GLN A O 1
ATOM 1369 N N . ARG A 1 171 ? -3.160 -13.205 10.415 1.00 75.81 171 ARG A N 1
ATOM 1370 C CA . ARG A 1 171 ? -4.272 -14.105 10.072 1.00 75.81 171 ARG A CA 1
ATOM 1371 C C . ARG A 1 171 ? -4.368 -14.367 8.578 1.00 75.81 171 ARG A C 1
ATOM 1373 O O . ARG A 1 171 ? -4.562 -15.513 8.180 1.00 75.81 171 ARG A O 1
ATOM 1380 N N . LEU A 1 172 ? -4.182 -13.334 7.760 1.00 75.19 172 LEU A N 1
ATOM 1381 C CA . LEU A 1 172 ? -4.140 -13.468 6.310 1.00 75.19 172 LEU A CA 1
ATOM 1382 C C . LEU A 1 172 ? -3.016 -14.428 5.895 1.00 75.19 172 LEU A C 1
ATOM 1384 O O . LEU A 1 172 ? -3.263 -15.386 5.169 1.00 75.19 172 LEU A O 1
ATOM 1388 N N . LEU A 1 173 ? -1.804 -14.246 6.420 1.00 77.31 173 LEU A N 1
ATOM 1389 C CA . LEU A 1 173 ? -0.668 -15.124 6.127 1.00 77.31 173 LEU A CA 1
ATOM 1390 C C . LEU A 1 173 ? -0.888 -16.555 6.635 1.00 77.31 173 LEU A C 1
ATOM 1392 O O . LEU A 1 173 ? -0.651 -17.508 5.893 1.00 77.31 173 LEU A O 1
ATOM 1396 N N . ALA A 1 174 ? -1.395 -16.716 7.859 1.00 75.50 174 ALA A N 1
ATOM 1397 C CA . ALA A 1 174 ? -1.706 -18.028 8.425 1.00 75.50 174 ALA A CA 1
ATOM 1398 C C . ALA A 1 174 ? -2.739 -18.783 7.577 1.00 75.50 174 ALA A C 1
ATOM 1400 O O . ALA A 1 174 ? -2.634 -19.991 7.386 1.00 75.50 174 ALA A O 1
ATOM 1401 N N . SER A 1 175 ? -3.715 -18.067 7.022 1.00 69.19 175 SER A N 1
ATOM 1402 C CA . SER A 1 175 ? -4.750 -18.659 6.183 1.00 69.19 175 SER A CA 1
ATOM 1403 C C . SER A 1 175 ? -4.266 -19.084 4.793 1.00 69.19 175 SER A C 1
ATOM 1405 O O . SER A 1 175 ? -4.780 -20.055 4.247 1.00 69.19 175 SER A O 1
ATOM 1407 N N . ILE A 1 176 ? -3.249 -18.403 4.252 1.00 70.06 176 ILE A N 1
ATOM 1408 C CA . ILE A 1 176 ? -2.577 -18.788 3.004 1.00 70.06 176 ILE A CA 1
ATOM 1409 C C . ILE A 1 176 ? -1.727 -20.048 3.226 1.00 70.06 176 ILE A C 1
ATOM 1411 O O . ILE A 1 176 ? -1.622 -20.885 2.333 1.00 70.06 176 ILE A O 1
ATOM 1415 N N . ALA A 1 177 ? -1.134 -20.194 4.414 1.00 70.19 177 ALA A N 1
ATOM 1416 C CA . ALA A 1 177 ? -0.300 -21.339 4.778 1.00 70.19 177 ALA A CA 1
ATOM 1417 C C . ALA A 1 177 ? -1.099 -22.581 5.229 1.00 70.19 177 ALA A C 1
ATOM 1419 O O . ALA A 1 177 ? -0.534 -23.671 5.315 1.00 70.19 177 ALA A O 1
ATOM 1420 N N . ALA A 1 178 ? -2.392 -22.438 5.538 1.00 65.00 178 ALA A N 1
ATOM 1421 C CA . ALA A 1 178 ? -3.216 -23.524 6.059 1.00 65.00 178 ALA A CA 1
ATOM 1422 C C . ALA A 1 178 ? -3.803 -24.413 4.937 1.00 65.00 178 ALA A C 1
ATOM 1424 O O . ALA A 1 178 ? -4.291 -23.893 3.931 1.00 65.00 178 ALA A O 1
ATOM 1425 N N . PRO A 1 179 ? -3.835 -25.751 5.111 1.00 53.47 179 PRO A N 1
ATOM 1426 C CA . PRO A 1 179 ? -4.427 -26.668 4.140 1.00 53.47 179 PRO A CA 1
ATOM 1427 C C . PRO A 1 179 ? -5.942 -26.435 4.005 1.00 53.47 179 PRO A C 1
ATOM 1429 O O . PRO A 1 179 ? -6.684 -26.330 4.983 1.00 53.47 179 PRO A O 1
ATOM 1432 N N . SER A 1 180 ? -6.401 -26.313 2.760 1.00 58.25 180 SER A N 1
ATOM 1433 C CA . SER A 1 180 ? -7.722 -25.813 2.378 1.00 58.25 180 SER A CA 1
ATOM 1434 C C . SER A 1 180 ? -8.861 -26.790 2.685 1.00 58.25 180 SER A C 1
ATOM 1436 O O . SER A 1 180 ? -9.037 -27.776 1.974 1.00 58.25 180 SER A O 1
ATOM 1438 N N . SER A 1 181 ? -9.700 -26.479 3.676 1.00 47.12 181 SER A N 1
ATOM 1439 C CA . SER A 1 181 ? -11.074 -27.023 3.731 1.00 47.12 181 SER A CA 1
ATOM 1440 C C . SER A 1 181 ? -12.124 -26.138 4.427 1.00 47.12 181 SER A C 1
ATOM 1442 O O . SER A 1 181 ? -13.312 -26.356 4.218 1.00 47.12 181 SER A O 1
ATOM 1444 N N . GLY A 1 182 ? -11.751 -25.076 5.155 1.00 50.22 182 GLY A N 1
ATOM 1445 C CA . GLY A 1 182 ? -12.743 -24.165 5.766 1.00 50.22 182 GLY A CA 1
ATOM 1446 C C . GLY A 1 182 ? -12.265 -22.744 6.082 1.00 50.22 182 GLY A C 1
ATOM 1447 O O . GLY A 1 182 ? -13.079 -21.836 6.237 1.00 50.22 182 GLY A O 1
ATOM 1448 N N . THR A 1 183 ? -10.951 -22.518 6.107 1.00 51.50 183 THR A N 1
ATOM 1449 C CA . THR A 1 183 ? -10.322 -21.285 6.607 1.00 51.50 183 THR A CA 1
ATOM 1450 C C . THR A 1 183 ? -10.549 -20.070 5.708 1.00 51.50 183 THR A C 1
ATOM 1452 O O . THR A 1 183 ? -10.715 -18.964 6.206 1.00 51.50 183 THR A O 1
ATOM 1455 N N . PHE A 1 184 ? -10.647 -20.241 4.383 1.00 48.44 184 PHE A N 1
ATOM 1456 C CA . PHE A 1 184 ? -10.852 -19.098 3.480 1.00 48.44 184 PHE A CA 1
ATOM 1457 C C . PHE A 1 184 ? -12.186 -18.375 3.711 1.00 48.44 184 PHE A C 1
ATOM 1459 O O . PHE A 1 184 ? -12.240 -17.152 3.618 1.00 48.44 184 PHE A O 1
ATOM 1466 N N . LYS A 1 185 ? -13.249 -19.099 4.088 1.00 48.22 185 LYS A N 1
ATOM 1467 C CA . LYS A 1 185 ? -14.531 -18.477 4.456 1.00 48.22 185 LYS A CA 1
ATOM 1468 C C . LYS A 1 185 ? -14.453 -17.711 5.781 1.00 48.22 185 LYS A C 1
ATOM 1470 O O . LYS A 1 185 ? -15.178 -16.735 5.931 1.00 48.22 185 LYS A O 1
ATOM 1475 N N . SER A 1 186 ? -13.578 -18.102 6.714 1.00 50.66 186 SER A N 1
ATOM 1476 C CA . SER A 1 186 ? -13.433 -17.409 8.001 1.00 50.66 186 SER A CA 1
ATOM 1477 C C . SER A 1 186 ? -12.578 -16.141 7.920 1.00 50.66 186 SER A C 1
ATOM 1479 O O . SER A 1 186 ? -12.789 -15.245 8.728 1.00 50.66 186 SER A O 1
ATOM 1481 N N . ILE A 1 187 ? -11.655 -16.020 6.952 1.00 52.06 187 ILE A N 1
ATOM 1482 C CA . ILE A 1 187 ? -10.891 -14.771 6.713 1.00 52.06 187 ILE A CA 1
ATOM 1483 C C . ILE A 1 187 ? -11.832 -13.634 6.299 1.00 52.06 187 ILE A C 1
ATOM 1485 O O . ILE A 1 187 ? -11.649 -12.489 6.702 1.00 52.06 187 ILE A O 1
ATOM 1489 N N . PHE A 1 188 ? -12.834 -13.969 5.482 1.00 50.62 188 PHE A N 1
ATOM 1490 C CA . PHE A 1 188 ? -13.812 -13.028 4.936 1.00 50.62 188 PHE A CA 1
ATOM 1491 C C . PHE A 1 188 ? -15.073 -12.897 5.798 1.00 50.62 188 PHE A C 1
ATOM 1493 O O . PHE A 1 188 ? -15.978 -12.145 5.442 1.00 50.62 188 PHE A O 1
ATOM 1500 N N . ALA A 1 189 ? -15.154 -13.622 6.917 1.00 48.59 189 ALA A N 1
ATOM 1501 C CA . ALA A 1 189 ? -16.229 -13.454 7.880 1.00 48.59 189 ALA A CA 1
ATOM 1502 C C . ALA A 1 189 ? -16.009 -12.133 8.633 1.00 48.59 189 ALA A C 1
ATOM 1504 O O . ALA A 1 189 ? -14.994 -11.951 9.305 1.00 48.59 189 ALA A O 1
ATOM 1505 N N . ALA A 1 190 ? -16.974 -11.222 8.501 1.00 45.97 190 ALA A N 1
ATOM 1506 C CA . ALA A 1 190 ? -16.897 -9.792 8.808 1.00 45.97 190 ALA A CA 1
ATOM 1507 C C . ALA A 1 190 ? -16.570 -9.392 10.265 1.00 45.97 190 ALA A C 1
ATOM 1509 O O . ALA A 1 190 ? -16.519 -8.205 10.559 1.00 45.97 190 ALA A O 1
ATOM 1510 N N . HIS A 1 191 ? -16.334 -10.335 11.181 1.00 49.84 191 HIS A N 1
ATOM 1511 C CA . HIS A 1 191 ? -16.169 -10.047 12.606 1.00 49.84 191 HIS A CA 1
ATOM 1512 C C . HIS A 1 191 ? -15.225 -11.036 13.279 1.00 49.84 191 HIS A C 1
ATOM 1514 O O . HIS A 1 191 ? -15.667 -11.964 13.951 1.00 49.84 191 HIS A O 1
ATOM 1520 N N . THR A 1 192 ? -13.912 -10.876 13.143 1.00 46.16 192 THR A N 1
ATOM 1521 C CA . THR A 1 192 ? -13.010 -11.653 13.998 1.00 46.16 192 THR A CA 1
ATOM 1522 C C . THR A 1 192 ? -11.797 -10.841 14.398 1.00 46.16 192 THR A C 1
ATOM 1524 O O . THR A 1 192 ? -10.972 -10.490 13.574 1.00 46.16 192 THR A O 1
ATOM 1527 N N . GLY A 1 193 ? -11.605 -10.639 15.700 1.00 48.00 193 GLY A N 1
ATOM 1528 C CA . GLY A 1 193 ? -10.405 -10.005 16.255 1.00 48.00 193 GLY A CA 1
ATOM 1529 C C . GLY A 1 193 ? -10.729 -8.910 17.251 1.00 48.00 193 GLY A C 1
ATOM 1530 O O . GLY A 1 193 ? -10.223 -7.818 17.084 1.00 48.00 193 GLY A O 1
ATOM 1531 N N . GLN A 1 194 ? -11.578 -9.196 18.242 1.00 48.47 194 GLN A N 1
ATOM 1532 C CA . GLN A 1 194 ? -11.875 -8.256 19.320 1.00 48.47 194 GLN A CA 1
ATOM 1533 C C . GLN A 1 194 ? -10.669 -8.165 20.260 1.00 48.47 194 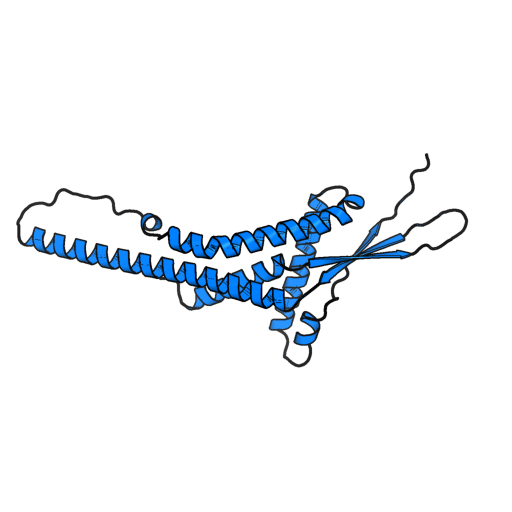GLN A C 1
ATOM 1535 O O . GLN A 1 194 ? -10.251 -9.162 20.848 1.00 48.47 194 GLN A O 1
ATOM 1540 N N . PHE A 1 195 ? -10.115 -6.967 20.400 1.00 48.62 195 PHE A N 1
ATOM 1541 C CA . PHE A 1 195 ? -9.274 -6.618 21.540 1.00 48.62 195 PHE A CA 1
ATOM 1542 C C . PHE A 1 195 ? -10.137 -5.960 22.599 1.00 48.62 195 PHE A C 1
ATOM 1544 O O . PHE A 1 195 ? -10.732 -4.936 22.291 1.00 48.62 195 PHE A O 1
ATOM 1551 N N . THR A 1 196 ? -10.178 -6.514 23.810 1.00 47.41 196 THR A N 1
ATOM 1552 C CA . THR A 1 196 ? -10.873 -5.906 24.948 1.00 47.41 196 THR A CA 1
ATOM 1553 C C . THR A 1 196 ? -9.945 -4.909 25.634 1.00 47.41 196 THR A C 1
ATOM 1555 O O . THR A 1 196 ? -8.901 -5.297 26.158 1.00 47.41 196 THR A O 1
ATOM 1558 N N . PHE A 1 197 ? -10.305 -3.629 25.615 1.00 43.28 197 PHE A N 1
ATOM 1559 C CA . PHE A 1 197 ? -9.675 -2.608 26.450 1.00 43.28 197 PHE A CA 1
ATOM 1560 C C . PHE A 1 197 ? -10.526 -2.416 27.706 1.00 43.28 197 PHE A C 1
ATOM 1562 O O . PHE A 1 197 ? -11.700 -2.065 27.586 1.00 43.28 197 PHE A O 1
ATOM 1569 N N . GLU A 1 198 ? -9.948 -2.665 28.882 1.00 47.06 198 GLU A N 1
ATOM 1570 C CA . GLU A 1 198 ? -10.574 -2.385 30.176 1.00 47.06 198 GLU A CA 1
ATOM 1571 C C . GLU A 1 198 ? -10.062 -1.034 30.678 1.00 47.06 198 GLU A C 1
ATOM 1573 O O . GLU A 1 198 ? -8.870 -0.886 30.946 1.00 47.06 198 GLU A O 1
ATOM 1578 N N . ASN A 1 199 ? -10.950 -0.047 30.811 1.00 44.19 199 ASN A N 1
ATOM 1579 C CA . ASN A 1 199 ? -10.617 1.201 31.490 1.00 44.19 199 ASN A CA 1
ATOM 1580 C C . ASN A 1 199 ? -11.471 1.337 32.751 1.00 44.19 199 ASN A C 1
ATOM 1582 O O . ASN A 1 199 ? -12.703 1.382 32.673 1.00 44.19 199 ASN A O 1
ATOM 1586 N N . ASN A 1 200 ? -10.817 1.391 33.912 1.00 44.06 200 ASN A N 1
ATOM 1587 C CA . ASN A 1 200 ? -11.470 1.741 35.167 1.00 44.06 200 ASN A CA 1
ATOM 1588 C C . ASN A 1 200 ? -11.654 3.258 35.163 1.00 44.06 200 ASN A C 1
ATOM 1590 O O . ASN A 1 200 ? -10.765 3.998 35.577 1.00 44.06 200 ASN A O 1
ATOM 1594 N N . LEU A 1 201 ? -12.797 3.722 34.657 1.00 42.72 201 LEU A N 1
ATOM 1595 C CA . LEU A 1 201 ? -13.217 5.112 34.808 1.00 42.72 201 LEU A CA 1
ATOM 1596 C C . LEU A 1 201 ? -13.500 5.357 36.296 1.00 42.72 201 LEU A C 1
ATOM 1598 O O . LEU A 1 201 ? -14.628 5.191 36.758 1.00 42.72 201 LEU A O 1
ATOM 1602 N N . LEU A 1 202 ? -12.460 5.705 37.054 1.00 40.28 202 LEU A N 1
ATOM 1603 C CA . LEU A 1 202 ? -12.620 6.362 38.342 1.00 40.28 202 LEU A CA 1
ATOM 1604 C C . LEU A 1 202 ? -13.229 7.731 38.044 1.00 40.28 202 LEU A C 1
ATOM 1606 O O . LEU A 1 202 ? -12.587 8.600 37.456 1.00 40.28 202 LEU A O 1
ATOM 1610 N N . VAL A 1 203 ? -14.507 7.878 38.385 1.00 41.41 203 VAL A N 1
ATOM 1611 C CA . VAL A 1 203 ? -15.143 9.186 38.514 1.00 41.41 203 VAL A CA 1
ATOM 1612 C C . VAL A 1 203 ? -14.352 9.905 39.600 1.00 41.41 203 VAL A C 1
ATOM 1614 O O . VAL A 1 203 ? -14.326 9.439 40.736 1.00 41.41 203 VAL A O 1
ATOM 1617 N N . GLY A 1 204 ? -13.636 10.968 39.230 1.00 39.66 204 GLY A N 1
ATOM 1618 C CA . GLY A 1 204 ? -13.135 11.909 40.220 1.00 39.66 204 GLY A CA 1
ATOM 1619 C C . GLY A 1 204 ? -14.334 12.426 41.004 1.00 39.66 204 GLY A C 1
ATOM 1620 O O . GLY A 1 204 ? -15.284 12.916 40.397 1.00 39.66 204 GLY A O 1
ATOM 1621 N N . GLU A 1 205 ? -14.319 12.215 42.317 1.00 36.66 205 GLU A N 1
ATOM 1622 C CA . GLU A 1 205 ? -15.116 13.028 43.232 1.00 36.66 205 GLU A CA 1
ATOM 1623 C C . GLU A 1 205 ? -14.649 14.487 43.099 1.00 36.66 205 GLU A C 1
ATOM 1625 O O . GLU A 1 205 ? -13.471 14.733 42.828 1.00 36.66 205 GLU A O 1
ATOM 1630 N N . ASP A 1 206 ? -15.622 15.391 43.201 1.00 36.78 206 ASP A N 1
ATOM 1631 C CA . ASP A 1 206 ? -15.607 16.814 42.826 1.00 36.78 206 ASP A CA 1
ATOM 1632 C C . ASP A 1 206 ? -14.373 17.640 43.248 1.00 36.78 206 ASP A C 1
ATOM 1634 O O . ASP A 1 206 ? -13.877 17.482 44.390 1.00 36.78 206 ASP A O 1
#